Protein 2ORW (pdb70)

Sequence (344 aa):
SGKLTVITGPMYSGKTTELLSFVEIYKLGKKKVAVFKPKHSTMIVSGVEAHVIERPEEMRKYIEEDTRGVFIDEVQFFNPSLFEVVKDLLDRGIDVFCAGLDLTHKQNPFETTALLLSLADTVIKKKAVCHRCGEYNATLTLKVAGGEEEIDVGGQEKYIAVCRDCYNTLKSGKLTVITGPMYSGKTTELLSFVEIYKLGKKKVAVFKPKIDTMIVSHGVEAHVIERPEEMRKYIEEDTRGVFIDEVQFFNPSLFEVVKDLLDRGIDVFCAGLDLTHKQNPFETTALLLSLADTVIKKKAVCHRCGEYNATLTLKVAGGEEEIDVGGQEKYIAVCRDCYNTLKK

Solvent-accessible surface area: 15886 Å² total; per-residue (Å²): 59,1,87,0,15,0,0,0,1,3,32,94,7,32,26,33,72,37,0,23,55,46,0,103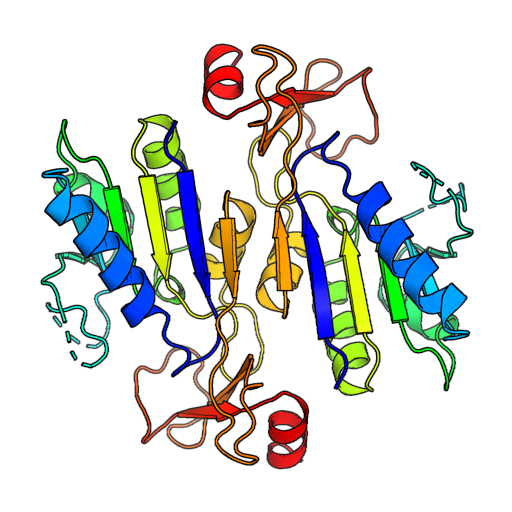,99,20,95,133,46,190,76,104,22,1,7,0,35,21,154,162,72,61,107,5,88,96,77,30,147,7,72,24,8,124,120,0,76,57,0,131,138,75,34,77,184,99,5,117,0,0,0,0,9,73,0,14,76,5,62,41,33,0,12,88,8,0,21,43,8,0,53,170,40,15,31,0,13,0,0,2,26,5,10,11,11,79,8,56,36,17,110,5,0,5,32,0,0,0,5,4,26,64,18,43,41,48,83,2,89,2,129,128,56,50,105,130,41,0,24,4,6,14,22,76,46,66,38,128,92,60,114,23,120,30,23,146,110,49,17,19,3,0,7,11,72,5,15,57,86,86,136,45,0,86,0,15,0,0,0,1,3,32,92,7,30,24,30,69,38,0,21,56,45,0,105,100,20,103,136,48,192,76,74,32,5,8,0,52,13,136,62,167,106,80,6,88,50,129,69,26,110,11,75,62,4,106,131,0,41,41,1,118,142,78,34,84,159,69,5,115,0,0,0,0,9,73,0,12,50,6,86,71,38,0,8,86,3,0,23,44,5,0,54,174,39,15,33,0,14,0,0,1,22,6,9,10,14,78,7,55,19,14,114,6,0,2,40,0,0,0,6,5,29,66,18,43,40,48,77,2,90,2,130,129,57,49,107,128,47,0,22,3,7,14,28,78,48,46,56,123,103,57,96,31,61,29,24,143,121,36,17,19,4,0,10,10,71,5,12,37,69,80,116,212

InterPro domains:
  IPR001267 Thymidine kinase [MF_00124] (2-180)
  IPR001267 Thymidine kinase [PF00265] (3-177)
  IPR001267 Thymidine kinase [PIRSF035805] (2-182)
  IPR001267 Thymidine kinase [PTHR11441] (2-180)
  IPR020633 Thymidine kinase, conserved site [PS00603] (164-177)
  IPR027417 P-loop containing nucleoside triphosphate hydrolase [G3DSA:3.40.50.300] (1-136)
  IPR027417 P-loop containing nucleoside triphosphate hydrolase [SSF52540] (3-136)

Nearest PDB structures (foldseek):
  2orw-assembly1_B-2  TM=1.006E+00  e=1.465E-37  Thermotoga maritima
  2orw-assembly1_A-2  TM=9.963E-01  e=5.562E-35  Thermotoga maritima
  2qq0-assembly1_B-2  TM=9.980E-01  e=3.863E-34  Thermotoga maritima
  2qq0-assembly1_A-2  TM=1.002E+00  e=6.370E-34  Thermotoga maritima
  4uxj-assembly2_E-3  TM=8.928E-01  e=7.245E-16  Leishmania major

Organism: Thermotoga maritima (strain ATCC 43589 / DSM 3109 / JCM 10099 / NBRC 100826 / MSB8) (NCBI:txid243274)

GO terms:
  GO:0042802 identical protein binding (F, IPI)

Secondary structure (DSSP, 8-state):
---EEEEEESTTSSHHHHHHHHHHHHHHTT-EEEEEEE----EE---EE-EEESSGGGGGGG--TTEEEEEE--GGGS-TTHHHHHHHHHHTT-EEEEEEESB-TTSPBPHHHHHHHHH-SEEEE--B--TTT--S-B-EEEE-SS-S-S----STTTEEEE-HHHHHHH-/---EEEEEESTTSSHHHHHHHHHHHHHHTT-EEEEEEES---EE----EE-EEESSGGGGGGG--TTEEEEEE--GGGS-TTHHHHHHHHHHTT-EEEEEEESB-TTS-B-HHHHHHHHH-SEEEE--B--TTT--S-B-EEEE-SS-S-SS----TTTEEEE-HHHHHHHH-

Structure (mmCIF, N/CA/C/O backbone):
data_2ORW
#
_entry.id   2ORW
#
_cell.length_a   102.550
_cell.length_b   59.630
_cell.length_c   61.440
_cell.angle_alpha   90.00
_cell.angle_beta   103.11
_cell.angle_gamma   90.00
#
_symmetry.space_group_name_H-M   'C 1 2 1'
#
loop_
_entity.id
_entity.type
_entity.pdbx_description
1 polymer 'Thymidine kinase'
2 non-polymer 'ZINC ION'
3 non-polymer 'MAGNESIUM ION'
4 non-polymer "P1-(5'-ADENOSYL)P4-(5'-(2'-DEOXY-THYMIDYL))TETRAPHOSPHATE"
5 water water
#
loop_
_atom_site.group_PDB
_atom_site.id
_atom_site.type_symbol
_atom_site.label_atom_id
_atom_site.label_alt_id
_atom_site.label_comp_id
_atom_site.label_asym_id
_atom_site.label_entity_id
_atom_site.label_seq_id
_atom_site.pdbx_PDB_ins_code
_atom_site.Cartn_x
_atom_site.Cartn_y
_atom_site.Cartn_z
_atom_site.occupancy
_atom_site.B_iso_or_equiv
_atom_site.auth_seq_id
_atom_site.auth_comp_id
_atom_site.auth_asym_id
_atom_site.auth_atom_id
_atom_site.pdbx_PDB_model_num
ATOM 1 N N . SER A 1 2 ? 49.988 6.811 9.159 1.00 21.47 2 SER A N 1
ATOM 2 C CA . SER A 1 2 ? 49.266 7.533 10.238 1.00 20.30 2 SER A CA 1
ATOM 3 C C . SER A 1 2 ? 48.279 8.482 9.591 1.00 18.95 2 SER A C 1
ATOM 4 O O . SER A 1 2 ? 48.350 8.783 8.399 1.00 19.10 2 SER A O 1
ATOM 7 N N . GLY A 1 3 ? 47.337 8.937 10.389 1.00 16.83 3 GLY A N 1
ATOM 8 C CA . GLY A 1 3 ? 46.500 10.054 9.957 1.00 16.09 3 GLY A CA 1
ATOM 9 C C . GLY A 1 3 ? 47.290 11.359 10.054 1.00 16.22 3 GLY A C 1
ATOM 10 O O . GLY A 1 3 ? 48.269 11.469 10.822 1.00 16.74 3 GLY A O 1
ATOM 11 N N . LYS A 1 4 ? 46.841 12.353 9.292 1.00 15.10 4 LYS A N 1
ATOM 12 C CA . LYS A 1 4 ? 47.407 13.700 9.319 1.00 15.00 4 LYS A CA 1
ATOM 13 C C . LYS A 1 4 ? 46.380 14.663 9.914 1.00 13.96 4 LYS A C 1
ATOM 14 O O . LYS A 1 4 ? 45.163 14.528 9.655 1.00 15.49 4 LYS A O 1
ATOM 20 N N . LEU A 1 5 ? 46.870 15.656 10.663 1.00 12.10 5 LEU A N 1
ATOM 21 C CA . LEU A 1 5 ? 46.007 16.711 11.228 1.00 11.55 5 LEU A CA 1
ATOM 22 C C . LEU A 1 5 ? 46.186 18.019 10.447 1.00 11.62 5 LEU A C 1
ATOM 23 O O . LEU A 1 5 ? 47.306 18.507 10.292 1.00 10.94 5 LEU A O 1
ATOM 28 N N . THR A 1 6 ? 45.083 18.572 9.949 1.00 10.89 6 THR A N 1
ATOM 29 C CA . THR A 1 6 ? 45.026 19.840 9.270 1.00 10.73 6 THR A CA 1
ATOM 30 C C . THR A 1 6 ? 44.199 20.771 10.129 1.00 11.71 6 THR A C 1
ATOM 31 O O . THR A 1 6 ? 43.107 20.418 10.527 1.00 12.19 6 THR A O 1
ATOM 35 N N . VAL A 1 7 ? 44.746 21.919 10.480 1.00 10.32 7 VAL A N 1
ATOM 36 C CA . VAL A 1 7 ? 44.030 22.868 11.288 1.00 10.69 7 VAL A CA 1
ATOM 37 C C . VAL A 1 7 ? 43.802 24.142 10.442 1.00 10.33 7 VAL A C 1
ATOM 38 O O . VAL A 1 7 ? 44.760 24.723 9.860 1.00 11.62 7 VAL A O 1
ATOM 42 N N . ILE A 1 8 ? 42.550 24.580 10.407 1.00 10.17 8 ILE A N 1
ATOM 43 C CA . ILE A 1 8 ? 42.096 25.709 9.619 1.00 10.88 8 ILE A CA 1
ATOM 44 C C . ILE A 1 8 ? 41.754 26.792 10.624 1.00 10.78 8 ILE A C 1
ATOM 45 O O . ILE A 1 8 ? 40.858 26.596 11.468 1.00 10.83 8 ILE A O 1
ATOM 50 N N . THR A 1 9 ? 42.440 27.932 10.555 1.00 9.85 9 THR A N 1
ATOM 51 C CA . THR A 1 9 ? 42.219 28.958 11.579 1.00 10.55 9 THR A CA 1
ATOM 52 C C . THR A 1 9 ? 42.275 30.351 10.987 1.00 13.00 9 THR A C 1
ATOM 53 O O . THR A 1 9 ? 42.702 30.528 9.867 1.00 16.33 9 THR A O 1
ATOM 57 N N . GLY A 1 10 ? 41.880 31.341 11.760 1.00 12.86 10 GLY A N 1
ATOM 58 C CA . GLY A 1 10 ? 41.780 32.697 11.265 1.00 12.04 10 GLY A CA 1
ATOM 59 C C . GLY A 1 10 ? 40.655 33.366 12.040 1.00 12.71 10 GLY A C 1
ATOM 60 O O . GLY A 1 10 ? 40.074 32.763 12.961 1.00 13.26 10 GLY A O 1
ATOM 61 N N . PRO A 1 11 ? 40.346 34.610 11.663 1.00 11.87 11 PRO A N 1
ATOM 62 C CA . PRO A 1 11 ? 39.328 35.389 12.380 1.00 12.21 11 PRO A CA 1
ATOM 63 C C . PRO A 1 11 ? 37.951 34.973 11.899 1.00 12.61 11 PRO A C 1
ATOM 64 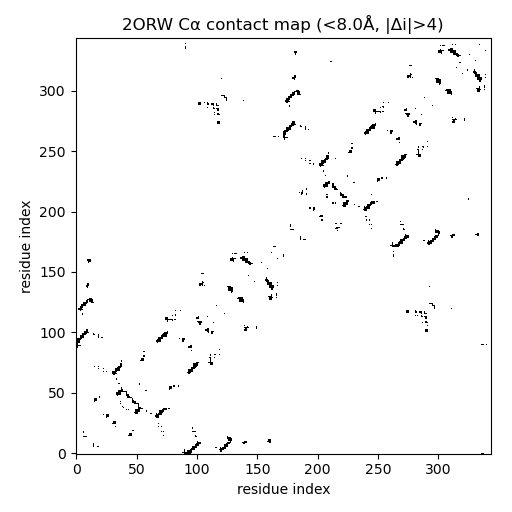O O . PRO A 1 11 ? 37.806 34.080 11.068 1.00 13.18 11 PRO A O 1
ATOM 68 N N . MET A 1 12 ? 36.914 35.657 12.383 1.00 11.12 12 MET A N 1
ATOM 69 C CA . MET A 1 12 ? 35.591 35.437 11.808 1.00 11.96 12 MET A CA 1
ATOM 70 C C . MET A 1 12 ? 35.527 35.887 10.345 1.00 10.72 12 MET A C 1
ATOM 71 O O . MET A 1 12 ? 36.357 36.674 9.882 1.00 10.81 12 MET A O 1
ATOM 76 N N . TYR A 1 13 ? 34.569 35.326 9.624 1.00 11.71 13 TYR A N 1
ATOM 77 C CA . TYR A 1 13 ? 34.292 35.696 8.215 1.00 11.63 13 TYR A CA 1
ATOM 78 C C . TYR A 1 13 ? 35.412 35.275 7.266 1.00 13.09 13 TYR A C 1
ATOM 79 O O . TYR A 1 13 ? 35.440 35.722 6.147 1.00 13.73 13 TYR A O 1
ATOM 88 N N . SER A 1 14 ? 36.308 34.396 7.707 1.00 10.22 14 SER A N 1
ATOM 89 C CA . SER A 1 14 ? 37.444 34.018 6.870 1.00 11.74 14 SER A CA 1
ATOM 90 C C . SER A 1 14 ? 37.251 32.728 6.051 1.00 11.88 14 SER A C 1
ATOM 91 O O . SER A 1 14 ? 38.181 32.330 5.365 1.00 11.72 14 SER A O 1
ATOM 94 N N . GLY A 1 15 ? 36.094 32.098 6.138 1.00 12.85 15 GLY A N 1
ATOM 95 C CA . GLY A 1 15 ? 35.819 30.868 5.364 1.00 13.49 15 GLY A CA 1
ATOM 96 C C . GLY A 1 15 ? 36.290 29.567 5.987 1.00 13.42 15 GLY A C 1
ATOM 97 O O . GLY A 1 15 ? 36.519 28.569 5.281 1.00 13.71 15 GLY A O 1
ATOM 98 N N . LYS A 1 16 ? 36.459 29.551 7.321 1.00 12.39 16 LYS A N 1
ATOM 99 C CA . LYS A 1 16 ? 36.962 28.347 7.957 1.00 11.57 16 LYS A CA 1
ATOM 100 C C . LYS A 1 16 ? 35.992 27.193 7.813 1.00 11.53 16 LYS A C 1
ATOM 101 O O . LYS A 1 16 ? 36.386 26.083 7.466 1.00 12.10 16 LYS A O 1
ATOM 107 N N . THR A 1 17 ? 34.732 27.416 8.151 1.00 11.63 17 THR A N 1
ATOM 108 C CA . THR A 1 17 ? 33.742 26.359 8.019 1.00 11.98 17 THR A CA 1
ATOM 109 C C . THR A 1 17 ? 33.578 25.940 6.558 1.00 12.39 17 THR A C 1
ATOM 110 O O . THR A 1 17 ? 33.474 24.754 6.269 1.00 12.57 17 THR A O 1
ATOM 114 N N . THR A 1 18 ? 33.556 26.920 5.657 1.00 12.46 18 THR A N 1
ATOM 115 C CA . THR A 1 18 ? 33.500 26.580 4.228 1.00 14.32 18 THR A CA 1
ATOM 116 C C . THR A 1 18 ? 34.623 25.612 3.828 1.00 13.33 18 THR A C 1
ATOM 117 O O . THR A 1 18 ? 34.381 24.627 3.170 1.00 14.29 18 THR A O 1
ATOM 121 N N . GLU A 1 19 ? 35.851 25.885 4.268 1.00 12.86 19 GLU A N 1
ATOM 122 C CA . GLU A 1 19 ? 36.973 25.010 3.903 1.00 12.82 19 GLU A CA 1
ATOM 123 C C . GLU A 1 19 ? 36.837 23.631 4.552 1.00 13.64 19 GLU A C 1
ATOM 124 O O . GLU A 1 19 ? 37.102 22.606 3.936 1.00 13.52 19 GLU A O 1
ATOM 130 N N . LEU A 1 20 ? 36.373 23.590 5.797 1.00 12.40 20 LEU A N 1
ATOM 131 C CA . LEU A 1 20 ? 36.245 22.325 6.498 1.00 12.67 20 LEU A CA 1
ATOM 132 C C . LEU A 1 20 ? 35.241 21.427 5.705 1.00 12.96 20 LEU A C 1
ATOM 133 O O . LEU A 1 20 ? 35.471 20.241 5.480 1.00 12.80 20 LEU A O 1
ATOM 138 N N . LEU A 1 21 ? 34.119 22.023 5.305 1.00 12.87 21 LEU A N 1
ATOM 139 C CA . LEU A 1 21 ? 33.077 21.314 4.518 1.00 14.68 21 LEU A CA 1
ATOM 140 C C . LEU A 1 21 ? 33.592 20.852 3.154 1.00 14.65 21 LEU A C 1
ATOM 141 O O . LEU A 1 21 ? 33.195 19.765 2.641 1.00 15.26 21 LEU A O 1
ATOM 146 N N . SER A 1 22 ? 34.486 21.648 2.562 1.00 14.64 22 SER A N 1
ATOM 147 C CA . SER A 1 22 ? 35.125 21.234 1.320 1.00 14.82 22 SER A CA 1
ATOM 148 C C . SER A 1 22 ? 35.898 19.938 1.504 1.00 14.75 22 SER A C 1
ATOM 149 O O . SER A 1 22 ? 35.866 19.065 0.638 1.00 15.60 22 SER A O 1
ATOM 152 N N . PHE A 1 23 ? 36.592 19.794 2.628 1.00 12.63 23 PHE A N 1
ATOM 153 C CA . PHE A 1 23 ? 37.314 18.567 2.896 1.00 13.18 23 PHE A CA 1
ATOM 154 C C . PHE A 1 23 ? 36.339 17.402 3.149 1.00 13.12 23 PHE A C 1
ATOM 155 O O . PHE A 1 23 ? 36.611 16.292 2.731 1.00 12.89 23 PHE A O 1
ATOM 163 N N . VAL A 1 24 ? 35.230 17.659 3.845 1.00 13.89 24 VAL A N 1
ATOM 164 C CA . VAL A 1 24 ? 34.232 16.616 4.096 1.00 1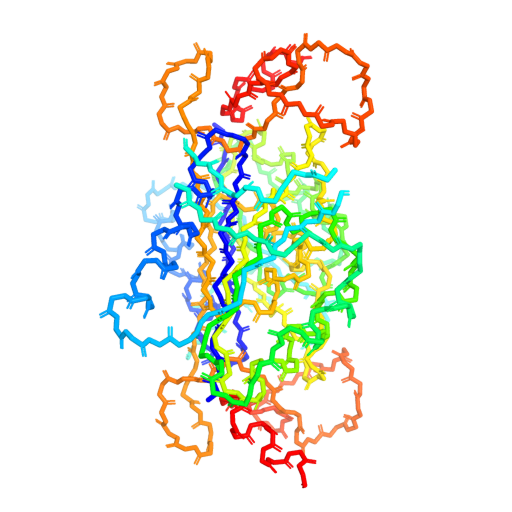2.97 24 VAL A CA 1
ATOM 165 C C . VAL A 1 24 ? 33.780 16.075 2.735 1.00 13.75 24 VAL A C 1
ATOM 166 O O . VAL A 1 24 ? 33.716 14.823 2.564 1.00 14.19 24 VAL A O 1
ATOM 170 N N . GLU A 1 25 ? 33.488 16.982 1.796 1.00 14.58 25 GLU A N 1
ATOM 171 C CA . GLU A 1 25 ? 32.985 16.581 0.473 1.00 15.38 25 GLU A CA 1
ATOM 172 C C . GLU A 1 25 ? 34.007 15.733 -0.265 1.00 15.02 25 GLU A C 1
ATOM 173 O O . GLU A 1 25 ? 33.636 14.751 -0.900 1.00 16.03 25 GLU A O 1
ATOM 179 N N . ILE A 1 26 ? 35.275 16.091 -0.173 1.00 13.51 26 ILE A N 1
ATOM 180 C CA . ILE A 1 26 ? 36.333 15.300 -0.781 1.00 14.46 26 ILE A CA 1
ATOM 181 C C . ILE A 1 26 ? 36.286 13.841 -0.299 1.00 15.20 26 ILE A C 1
ATOM 182 O O . ILE A 1 26 ? 36.358 12.898 -1.102 1.00 15.65 26 ILE A O 1
ATOM 187 N N . TYR A 1 27 ? 36.167 13.651 1.013 1.00 15.11 27 TYR A N 1
ATOM 188 C CA . TYR A 1 27 ? 36.124 12.326 1.573 1.00 16.44 27 TYR A CA 1
ATOM 189 C C . TYR A 1 27 ? 34.856 11.574 1.128 1.00 16.18 27 TYR A C 1
ATOM 190 O O . TYR A 1 27 ? 34.932 10.405 0.731 1.00 16.98 27 TYR A O 1
ATOM 199 N N . LYS A 1 28 ? 33.720 12.265 1.146 1.00 17.04 28 LYS A N 1
ATOM 200 C CA . LYS A 1 28 ? 32.463 11.608 0.752 1.00 18.13 28 LYS A CA 1
ATOM 201 C C . LYS A 1 28 ? 32.495 11.188 -0.712 1.00 18.37 28 LYS A C 1
ATOM 202 O O . LYS A 1 28 ? 32.061 10.063 -1.044 1.00 18.09 28 LYS A O 1
ATOM 208 N N . LEU A 1 29 ? 33.031 12.052 -1.576 1.00 18.03 29 LEU A N 1
ATOM 209 C CA . LEU A 1 29 ? 33.151 11.715 -2.999 1.00 18.25 29 LEU A CA 1
ATOM 210 C C . LEU A 1 29 ? 33.977 10.479 -3.220 1.00 18.54 29 LEU A C 1
ATOM 211 O O . LEU A 1 29 ? 33.730 9.714 -4.179 1.00 20.43 29 LEU A O 1
ATOM 216 N N . GLY A 1 30 ? 34.972 10.288 -2.354 1.00 18.17 30 GLY A N 1
ATOM 217 C CA . GLY A 1 30 ? 35.816 9.117 -2.365 1.00 18.20 30 GLY A CA 1
ATOM 218 C C . GLY A 1 30 ? 35.218 7.908 -1.692 1.00 19.35 30 GLY A C 1
ATOM 219 O O . GLY A 1 30 ? 35.890 6.897 -1.612 1.00 19.74 30 GLY A O 1
ATOM 220 N N . LYS A 1 31 ? 33.971 8.033 -1.238 1.00 19.83 31 LYS A N 1
ATOM 221 C CA . LYS A 1 31 ? 33.266 6.955 -0.526 1.00 21.30 31 LYS A CA 1
ATOM 222 C C . LYS A 1 31 ? 34.060 6.511 0.699 1.00 21.99 31 LYS A C 1
ATOM 223 O O . LYS A 1 31 ? 34.206 5.312 0.966 1.00 22.69 31 LYS A O 1
ATOM 229 N N . LYS A 1 32 ? 34.634 7.492 1.402 1.00 21.26 32 LYS A N 1
ATOM 230 C CA . LYS A 1 32 ? 35.392 7.271 2.643 1.00 21.91 32 LYS A CA 1
ATOM 231 C C . LYS A 1 32 ? 34.496 7.737 3.765 1.00 21.22 32 LYS A C 1
ATOM 232 O O . LYS A 1 32 ? 33.939 8.840 3.692 1.00 21.14 32 LYS A O 1
ATOM 238 N N . LYS A 1 33 ? 34.352 6.904 4.793 1.00 20.70 33 LYS A N 1
ATOM 239 C CA . LYS A 1 33 ? 33.485 7.199 5.923 1.00 20.84 33 LYS A CA 1
ATOM 240 C C . LYS A 1 33 ? 34.053 8.393 6.708 1.00 18.34 33 LYS A C 1
ATOM 241 O O . LYS A 1 33 ? 35.252 8.456 6.932 1.00 18.67 33 LYS A O 1
ATOM 247 N N . VAL A 1 34 ? 33.173 9.302 7.121 1.00 17.77 34 VAL A N 1
ATOM 248 C CA . VAL A 1 34 ? 33.562 10.458 7.898 1.00 16.82 34 VAL A CA 1
ATOM 249 C C . VAL A 1 34 ? 32.757 10.537 9.190 1.00 16.32 34 VAL A C 1
ATOM 250 O O . VAL A 1 34 ? 31.733 9.841 9.363 1.00 17.52 34 VAL A O 1
ATOM 254 N N . ALA A 1 35 ? 33.259 11.315 10.143 1.00 14.07 35 ALA A N 1
ATOM 255 C CA . ALA A 1 35 ? 32.502 11.675 11.342 1.00 13.81 35 ALA A CA 1
ATOM 256 C C . ALA A 1 35 ? 32.723 13.152 11.564 1.00 13.73 35 ALA A C 1
ATOM 257 O O . ALA A 1 35 ? 33.884 13.595 11.575 1.00 13.29 35 ALA A O 1
ATOM 259 N N . VAL A 1 36 ? 31.646 13.901 11.729 1.00 13.90 36 VAL A N 1
ATOM 260 C CA . VAL A 1 36 ? 31.645 15.361 11.746 1.00 13.75 36 VAL A CA 1
ATOM 261 C C . VAL A 1 36 ? 31.088 15.775 13.080 1.00 14.90 36 VAL A C 1
ATOM 262 O O . VAL A 1 36 ? 30.027 15.299 13.494 1.00 15.00 36 VAL A O 1
ATOM 266 N N . PHE A 1 37 ? 31.802 16.669 13.762 1.00 13.20 37 PHE A N 1
ATOM 267 C CA . PHE A 1 37 ? 31.452 17.105 15.102 1.00 13.76 37 PHE A CA 1
ATOM 268 C C . PHE A 1 37 ? 31.429 18.601 15.242 1.00 14.00 37 PHE A C 1
ATOM 269 O O . PHE A 1 37 ? 32.176 19.327 14.588 1.00 12.71 37 PHE A O 1
ATOM 277 N N . LYS A 1 38 ? 30.589 19.073 16.142 1.00 13.75 38 LYS A N 1
ATOM 278 C CA . LYS A 1 38 ? 30.569 20.472 16.546 1.00 15.49 38 LYS A CA 1
ATOM 279 C C . LYS A 1 38 ? 30.211 20.558 18.054 1.00 15.51 38 LYS A C 1
ATOM 280 O O . LYS A 1 38 ? 29.567 19.645 18.598 1.00 14.93 38 LYS A O 1
ATOM 286 N N . PRO A 1 39 ? 30.688 21.601 18.753 1.00 16.32 39 PRO A N 1
ATOM 287 C CA . PRO A 1 39 ? 30.432 21.660 20.190 1.00 17.30 39 PRO A CA 1
ATOM 288 C C . PRO A 1 39 ? 29.005 22.127 20.469 1.00 18.99 39 PRO A C 1
ATOM 289 O O . PRO A 1 39 ? 28.410 22.868 19.665 1.00 19.30 39 PRO A O 1
ATOM 293 N N . LYS A 1 40 ? 28.456 21.694 21.602 1.00 20.08 40 LYS A N 1
ATOM 294 C CA . LYS A 1 40 ? 27.099 22.101 21.956 1.00 22.72 40 LYS A CA 1
ATOM 295 C C . LYS A 1 40 ? 26.977 23.578 22.375 1.00 23.57 40 LYS A C 1
ATOM 296 O O . LYS A 1 40 ? 27.652 24.019 23.302 1.00 24.79 40 LYS A O 1
ATOM 302 N N . HIS A 1 46 ? 21.016 22.880 20.716 1.00 56.01 46 HIS A N 1
ATOM 303 C CA . HIS A 1 46 ? 21.179 21.697 19.864 1.00 55.81 46 HIS A CA 1
ATOM 304 C C . HIS A 1 46 ? 20.739 21.967 18.418 1.00 55.70 46 HIS A C 1
ATOM 305 O O . HIS A 1 46 ? 19.568 21.771 18.064 1.00 55.42 46 HIS A O 1
ATOM 312 N N . SER A 1 47 ? 21.688 22.440 17.608 1.00 55.29 47 SER A N 1
ATOM 313 C CA . SER A 1 47 ? 21.506 22.623 16.170 1.00 54.99 47 SER A CA 1
ATOM 314 C C . SER A 1 47 ? 22.541 21.752 15.483 1.00 54.47 47 SER A C 1
ATOM 315 O O . SER A 1 47 ? 23.725 22.073 15.508 1.00 54.22 47 SER A O 1
ATOM 318 N N . THR A 1 48 ? 22.093 20.647 14.888 1.00 54.04 48 THR A N 1
ATOM 319 C CA . THR A 1 48 ? 22.999 19.653 14.304 1.00 54.19 48 THR A CA 1
ATOM 320 C C . THR A 1 48 ? 23.577 20.027 12.934 1.00 54.05 48 THR A C 1
ATOM 321 O O . THR A 1 48 ? 24.375 19.287 12.361 1.00 54.19 48 THR A O 1
ATOM 325 N N . MET A 1 49 ? 23.177 21.169 12.408 1.00 53.99 49 MET A N 1
ATOM 326 C CA . MET A 1 49 ? 23.653 21.581 11.104 1.00 54.21 49 MET A CA 1
ATOM 327 C C . MET A 1 49 ? 25.013 22.253 11.161 1.00 53.51 49 MET A C 1
ATOM 328 O O . MET A 1 49 ? 25.212 23.182 11.944 1.00 53.55 49 MET A O 1
ATOM 333 N N . ILE A 1 50 ? 25.944 21.777 10.336 1.00 52.88 50 ILE A N 1
ATOM 334 C CA . ILE A 1 50 ? 27.120 22.571 9.986 1.00 51.99 50 ILE A CA 1
ATOM 335 C C . ILE A 1 50 ? 26.845 23.144 8.601 1.00 51.94 50 ILE A C 1
ATOM 336 O O . ILE A 1 50 ? 26.743 22.406 7.615 1.00 51.56 50 ILE A O 1
ATOM 341 N N . VAL A 1 51 ? 26.690 24.461 8.547 1.00 52.02 51 VAL A N 1
ATOM 342 C CA . VAL A 1 51 ? 26.318 25.145 7.314 1.00 52.22 51 VAL A CA 1
ATOM 343 C C . VAL A 1 51 ? 27.150 26.410 7.138 1.00 52.34 51 VAL A C 1
ATOM 344 O O . VAL A 1 51 ? 27.442 27.113 8.109 1.00 52.21 51 VAL A O 1
ATOM 348 N N . SER A 1 52 ? 27.544 26.681 5.899 1.00 52.69 52 SER A N 1
ATOM 349 C CA . SER A 1 52 ? 28.243 27.918 5.578 1.00 53.13 52 SER A CA 1
ATOM 350 C C . SER A 1 52 ? 27.530 28.667 4.454 1.00 53.23 52 SER A C 1
ATOM 351 O O . SER A 1 52 ? 27.612 29.894 4.358 1.00 53.29 52 SER A O 1
ATOM 354 N N . GLY A 1 57 ? 25.665 22.537 3.501 1.00 37.34 57 GLY A N 1
ATOM 355 C CA . GLY A 1 57 ? 25.731 22.006 4.868 1.00 36.69 57 GLY A CA 1
ATOM 356 C C . GLY A 1 57 ? 25.804 20.492 5.013 1.00 36.50 57 GLY A C 1
ATOM 357 O O . GLY A 1 57 ? 25.421 19.731 4.108 1.00 36.53 57 GLY A O 1
ATOM 358 N N . VAL A 1 58 ? 26.314 20.046 6.154 1.00 35.21 58 VAL A N 1
ATOM 359 C CA . VAL A 1 58 ? 26.320 18.620 6.465 1.00 34.33 58 VAL A CA 1
ATOM 360 C C . VAL A 1 58 ? 25.771 18.409 7.859 1.00 33.19 58 VAL A C 1
ATOM 361 O O . VAL A 1 58 ? 25.760 19.329 8.681 1.00 32.81 58 VAL A O 1
ATOM 365 N N . GLU A 1 59 ? 25.308 17.196 8.111 1.00 32.05 59 GLU A N 1
ATOM 366 C CA . GLU A 1 59 ? 24.882 16.789 9.436 1.00 30.95 59 GLU A CA 1
ATOM 367 C C . GLU A 1 59 ? 26.129 16.660 10.288 1.00 28.86 59 GLU A C 1
ATOM 368 O O . GLU A 1 59 ? 27.161 16.158 9.811 1.00 29.77 59 GLU A O 1
ATOM 374 N N . ALA A 1 60 ? 26.047 17.167 11.513 1.00 25.60 60 ALA A N 1
ATOM 375 C CA . ALA A 1 60 ? 27.096 16.994 12.500 1.00 22.51 60 ALA A CA 1
ATOM 376 C C . ALA A 1 60 ? 26.538 16.410 13.790 1.00 21.00 60 ALA A C 1
ATOM 377 O O . ALA A 1 60 ? 25.342 16.597 14.129 1.00 19.96 60 ALA A O 1
ATOM 379 N N . HIS A 1 61 ? 27.400 15.657 14.472 1.00 20.21 61 HIS A N 1
ATOM 380 C CA . HIS A 1 61 ? 27.173 15.258 15.852 1.00 19.93 61 HIS A CA 1
ATOM 381 C C . HIS A 1 61 ? 27.496 16.418 16.764 1.00 19.16 61 HIS A C 1
ATOM 382 O O . HIS A 1 61 ? 28.618 16.958 16.754 1.00 18.09 61 HIS A O 1
ATOM 389 N N . VAL A 1 62 ? 26.516 16.824 17.552 1.00 19.25 62 VAL A N 1
ATOM 390 C CA . VAL A 1 62 ? 26.695 17.931 18.481 1.00 19.44 62 VAL A CA 1
ATOM 391 C C . VAL A 1 62 ? 27.041 17.316 19.805 1.00 19.80 62 VAL A C 1
ATOM 392 O O . VAL A 1 62 ? 26.281 16.483 20.332 1.00 20.01 62 VAL A O 1
ATOM 396 N N . ILE A 1 63 ? 28.187 17.700 20.341 1.00 18.09 63 ILE A N 1
ATOM 397 C CA . ILE A 1 63 ? 28.715 17.029 21.538 1.00 18.35 63 ILE A CA 1
ATOM 398 C C . ILE A 1 63 ? 29.294 18.011 22.540 1.00 18.52 63 ILE A C 1
ATOM 399 O O . ILE A 1 63 ? 29.700 19.117 22.179 1.00 18.46 63 ILE A O 1
ATOM 404 N N . GLU A 1 64 ? 29.305 17.629 23.816 1.00 18.91 64 GLU A N 1
ATOM 405 C CA . GLU A 1 64 ? 29.780 18.535 24.847 1.00 19.10 64 GLU A CA 1
ATOM 406 C C . GLU A 1 64 ? 31.281 18.447 25.032 1.00 19.81 64 GLU A C 1
ATOM 407 O O . GLU A 1 64 ? 31.946 19.492 25.134 1.00 20.84 64 GLU A O 1
ATOM 413 N N . ARG A 1 65 ? 31.795 17.217 25.069 1.00 19.47 65 ARG A N 1
ATOM 414 C CA . ARG A 1 65 ? 33.196 16.923 25.396 1.00 19.91 65 ARG A CA 1
ATOM 415 C C . ARG A 1 65 ? 33.866 16.181 24.274 1.00 19.09 65 ARG A C 1
ATOM 416 O O . ARG A 1 65 ? 33.230 15.369 23.631 1.00 17.57 65 ARG A O 1
ATOM 424 N N . PRO A 1 66 ? 35.177 16.415 24.064 1.00 18.48 66 PRO A N 1
ATOM 425 C CA . PRO A 1 66 ? 35.924 15.639 23.058 1.00 19.28 66 PRO A CA 1
ATOM 426 C C . PRO A 1 66 ? 35.903 14.132 23.278 1.00 20.18 66 PRO A C 1
ATOM 427 O O . PRO A 1 66 ? 35.870 13.375 22.305 1.00 20.08 66 PRO A O 1
ATOM 431 N N . GLU A 1 67 ? 35.880 13.697 24.532 1.00 19.98 67 GLU A N 1
ATOM 432 C CA . GLU A 1 67 ? 35.765 12.279 24.901 1.00 21.61 67 GLU A CA 1
ATOM 433 C C . GLU A 1 67 ? 34.533 11.601 24.299 1.00 22.19 67 GLU A C 1
ATOM 434 O O . GLU A 1 67 ? 34.515 10.379 24.120 1.00 23.21 67 GLU A O 1
ATOM 440 N N . GLU A 1 68 ? 33.516 12.391 23.992 1.00 20.92 68 GLU A N 1
ATOM 441 C CA . GLU A 1 68 ? 32.266 11.863 23.408 1.00 21.32 68 GLU A CA 1
ATOM 442 C C . GLU A 1 68 ? 32.377 11.467 21.934 1.00 21.61 68 GLU A C 1
ATOM 443 O O . GLU A 1 68 ? 31.536 10.744 21.397 1.00 21.15 68 GLU A O 1
ATOM 449 N N . MET A 1 69 ? 33.432 11.914 21.270 1.00 20.95 69 MET A N 1
ATOM 450 C CA . MET A 1 69 ? 33.644 11.567 19.875 1.00 22.58 69 MET A CA 1
ATOM 451 C C . MET A 1 69 ? 33.823 10.055 19.650 1.00 22.94 69 MET A C 1
ATOM 452 O O . MET A 1 69 ? 33.364 9.542 18.638 1.00 22.17 69 MET A O 1
ATOM 457 N N . ARG A 1 70 ? 34.458 9.356 20.592 1.00 25.46 70 ARG A N 1
ATOM 458 C CA . ARG A 1 70 ? 34.707 7.899 20.478 1.00 28.07 70 ARG A CA 1
ATOM 459 C C . ARG A 1 70 ? 33.481 7.062 20.100 1.00 28.85 70 ARG A C 1
ATOM 460 O O . ARG A 1 70 ? 33.570 6.146 19.277 1.00 28.62 70 ARG A O 1
ATOM 468 N N . LYS A 1 71 ? 32.335 7.389 20.687 1.00 29.62 71 LYS A N 1
ATOM 469 C CA . LYS A 1 71 ? 31.096 6.661 20.420 1.00 30.98 71 LYS A CA 1
ATOM 470 C C . LYS A 1 71 ? 30.757 6.609 18.933 1.00 31.15 71 LYS A C 1
ATOM 471 O O . LYS A 1 71 ? 30.204 5.612 18.442 1.00 31.55 71 LYS A O 1
ATOM 477 N N . TYR A 1 72 ? 31.082 7.695 18.228 1.00 30.52 72 TYR A N 1
ATOM 478 C CA . TYR A 1 72 ? 30.611 7.934 16.860 1.00 30.30 72 TYR A CA 1
ATOM 479 C C . TYR A 1 72 ? 31.633 7.558 15.801 1.00 30.04 72 TYR A C 1
ATOM 480 O O . TYR A 1 72 ? 31.406 7.762 14.609 1.00 29.96 72 TYR A O 1
ATOM 489 N N . ILE A 1 73 ? 32.770 7.040 16.243 1.00 28.81 73 ILE A N 1
ATOM 490 C CA . ILE A 1 73 ? 33.855 6.734 15.343 1.00 28.82 73 ILE A CA 1
ATOM 491 C C . ILE A 1 73 ? 33.933 5.230 15.154 1.00 29.70 73 ILE A C 1
ATOM 492 O O . ILE A 1 73 ? 34.115 4.472 16.107 1.00 30.33 73 ILE A O 1
ATOM 497 N N . GLU A 1 74 ? 33.756 4.812 13.908 1.00 30.18 74 GLU A N 1
ATOM 498 C CA . GLU A 1 74 ? 33.616 3.402 13.577 1.00 31.18 74 GLU A CA 1
ATOM 499 C C . GLU A 1 74 ? 34.945 2.876 13.065 1.00 30.79 74 GLU A C 1
ATOM 500 O O . GLU A 1 74 ? 35.889 3.642 12.843 1.00 30.05 74 GLU A O 1
ATOM 506 N N . GLU A 1 75 ? 35.039 1.566 12.880 1.00 30.20 75 GLU A N 1
ATOM 507 C CA . GLU A 1 75 ? 36.325 0.963 12.544 1.00 30.55 75 GLU A CA 1
ATOM 508 C C . GLU A 1 75 ? 36.863 1.375 11.150 1.00 29.12 75 GLU A C 1
ATOM 509 O O . GLU A 1 75 ? 38.071 1.394 10.921 1.00 30.25 75 GLU A O 1
ATOM 515 N N . ASP A 1 76 ? 35.967 1.721 10.237 1.00 27.82 76 ASP A N 1
ATOM 516 C CA . ASP A 1 76 ? 36.358 2.153 8.898 1.00 26.55 76 ASP A CA 1
ATOM 517 C C . ASP A 1 76 ? 36.157 3.676 8.683 1.00 24.02 76 ASP A C 1
ATOM 518 O O . ASP A 1 76 ? 36.061 4.162 7.543 1.00 23.87 76 ASP A O 1
ATOM 523 N N . THR A 1 77 ? 36.060 4.424 9.779 1.00 21.95 77 THR A N 1
ATOM 524 C CA . THR A 1 77 ? 36.115 5.884 9.691 1.00 20.15 77 THR A CA 1
ATOM 525 C C . THR A 1 77 ? 37.497 6.351 9.165 1.00 19.57 77 THR A C 1
ATOM 526 O O . THR A 1 77 ? 38.567 5.914 9.649 1.00 19.70 77 THR A O 1
ATOM 530 N N . ARG A 1 78 ? 37.469 7.182 8.128 1.00 18.48 78 ARG A N 1
ATOM 531 C CA . ARG A 1 78 ? 38.727 7.599 7.498 1.00 17.65 78 ARG A CA 1
ATOM 532 C C . ARG A 1 78 ? 39.089 9.054 7.807 1.00 15.66 78 ARG A C 1
ATOM 533 O O . ARG A 1 78 ? 40.263 9.388 7.783 1.00 16.20 78 ARG A O 1
ATOM 541 N N . GLY A 1 79 ? 38.077 9.903 7.998 1.00 13.77 79 GLY A N 1
ATOM 542 C CA . GLY A 1 79 ? 38.298 11.308 8.343 1.00 13.75 79 GLY A CA 1
ATOM 543 C C . GLY A 1 79 ? 37.355 11.744 9.455 1.00 13.15 79 GLY A C 1
ATOM 544 O O . GLY A 1 79 ? 36.208 11.334 9.530 1.00 12.49 79 GLY A O 1
ATOM 545 N N . VAL A 1 80 ? 37.903 12.564 10.358 1.00 11.56 80 VAL A N 1
ATOM 546 C CA . VAL A 1 80 ? 37.143 13.190 11.442 1.00 13.52 80 VAL A CA 1
ATOM 547 C C . VAL A 1 80 ? 37.255 14.692 11.236 1.00 11.48 80 VAL A C 1
ATOM 548 O O . VAL A 1 80 ? 38.352 15.203 10.947 1.00 12.72 80 VAL A O 1
ATOM 552 N N . PHE A 1 81 ? 36.144 15.408 11.358 1.00 11.22 81 PHE A N 1
ATOM 553 C CA . PHE A 1 81 ? 36.040 16.841 11.005 1.00 10.90 81 PHE A CA 1
ATOM 554 C C . PHE A 1 81 ? 35.406 17.506 12.196 1.00 11.65 81 PHE A C 1
ATOM 555 O O . PHE A 1 81 ? 34.353 17.077 12.670 1.00 12.22 81 PHE A O 1
ATOM 563 N N . ILE A 1 82 ? 36.055 18.538 12.725 1.00 10.80 82 ILE A N 1
ATOM 564 C CA . ILE A 1 82 ? 35.612 19.184 13.949 1.00 11.69 82 ILE A CA 1
ATOM 565 C C . ILE A 1 82 ? 35.565 20.676 13.733 1.00 12.87 82 ILE A C 1
ATOM 566 O O . ILE A 1 82 ? 36.589 21.272 13.407 1.00 11.80 82 ILE A O 1
ATOM 571 N N . ASP A 1 83 ? 34.407 21.295 13.895 1.00 12.27 83 ASP A N 1
ATOM 572 C CA . ASP A 1 83 ? 34.290 22.747 13.797 1.00 12.32 83 ASP A CA 1
ATOM 573 C C . ASP A 1 83 ? 34.252 23.393 15.166 1.00 12.76 83 ASP A C 1
ATOM 574 O O . ASP A 1 83 ? 33.992 22.748 16.198 1.00 12.89 83 ASP A O 1
ATOM 579 N N . GLU A 1 84 ? 34.532 24.705 15.160 1.00 12.26 84 GLU A N 1
ATOM 580 C CA . GLU A 1 84 ? 34.475 25.569 16.356 1.00 11.69 84 GLU A CA 1
ATOM 581 C C . GLU A 1 84 ? 35.327 24.988 17.464 1.00 11.46 84 GLU A C 1
ATOM 582 O O . GLU A 1 84 ? 34.921 24.977 18.637 1.00 11.65 84 GLU A O 1
ATOM 588 N N . VAL A 1 85 ? 36.541 24.547 17.103 1.00 11.06 85 VAL A N 1
ATOM 589 C CA . VAL A 1 85 ? 37.384 23.860 18.098 1.00 12.16 85 VAL A CA 1
ATOM 590 C C . VAL A 1 85 ? 37.758 24.719 19.276 1.00 12.35 85 VAL A C 1
ATOM 591 O O . VAL A 1 85 ? 38.124 24.192 20.318 1.00 13.25 85 VAL A O 1
ATOM 595 N N . GLN A 1 86 ? 37.708 26.038 19.121 1.00 12.45 86 GLN A N 1
ATOM 596 C CA . GLN A 1 86 ? 38.103 26.913 20.240 1.00 13.22 86 GLN A CA 1
ATOM 597 C C . GLN A 1 86 ? 37.186 26.685 21.440 1.00 13.64 86 GLN A C 1
ATOM 598 O O . GLN A 1 86 ? 37.569 26.966 22.570 1.00 13.83 86 GLN A O 1
ATOM 604 N N . PHE A 1 87 ? 35.975 26.212 21.200 1.00 13.16 87 PHE A N 1
ATOM 605 C CA . PHE A 1 87 ? 35.039 25.976 22.303 1.00 14.63 87 PHE A CA 1
ATOM 606 C C . PHE A 1 87 ? 35.169 24.605 22.964 1.00 16.30 87 PHE A C 1
ATOM 607 O O . PHE A 1 87 ? 34.502 24.356 23.991 1.00 18.58 87 PHE A O 1
ATOM 615 N N . PHE A 1 88 ? 35.980 23.700 22.430 1.00 14.58 88 PHE A N 1
ATOM 616 C CA . PHE A 1 88 ? 36.149 22.399 23.074 1.00 14.72 88 PHE A CA 1
ATOM 617 C C . PHE A 1 88 ? 37.181 22.461 24.193 1.00 14.77 88 PHE A C 1
ATOM 618 O O . PHE A 1 88 ? 38.129 23.246 24.132 1.00 14.14 88 PHE A O 1
ATOM 626 N N . ASN A 1 89 ? 37.030 21.573 25.184 1.00 15.40 89 ASN A N 1
ATOM 627 C CA . ASN A 1 89 ? 38.077 21.372 26.205 1.00 15.50 89 ASN A CA 1
ATOM 628 C C . ASN A 1 89 ? 39.435 21.008 25.590 1.00 15.84 89 ASN A C 1
ATOM 629 O O . ASN A 1 89 ? 39.496 20.263 24.595 1.00 14.22 89 ASN A O 1
ATOM 634 N N . PRO A 1 90 ? 40.537 21.483 26.203 1.00 15.96 90 PRO A N 1
ATOM 635 C CA . PRO A 1 90 ? 41.877 21.134 25.711 1.00 16.31 90 PRO A CA 1
ATOM 636 C C . PRO A 1 90 ? 42.207 19.627 25.686 1.00 16.45 90 PRO A C 1
ATOM 637 O O . PRO A 1 90 ? 43.206 19.271 25.049 1.00 16.23 90 PRO A O 1
ATOM 641 N N . SER A 1 91 ? 41.393 18.765 26.322 1.00 16.21 91 SER A N 1
ATOM 642 C CA . SER A 1 91 ? 41.516 17.284 26.176 1.00 15.67 91 SER A CA 1
ATOM 643 C C . SER A 1 91 ? 41.410 16.882 24.703 1.00 15.30 91 SER A C 1
ATOM 644 O O . SER A 1 91 ? 41.791 15.766 24.321 1.00 15.98 91 SER A O 1
ATOM 647 N N . LEU A 1 92 ? 40.893 17.791 23.867 1.00 13.55 92 LEU A N 1
ATOM 648 C CA . LEU A 1 92 ? 40.808 17.514 22.433 1.00 12.91 92 LEU A CA 1
ATOM 649 C C . LEU A 1 92 ? 42.201 17.168 21.836 1.00 12.96 92 LEU A C 1
ATOM 650 O O . LEU A 1 92 ? 42.289 16.390 20.889 1.00 13.65 92 LEU A O 1
ATOM 655 N N . PHE A 1 93 ? 43.264 17.775 22.379 1.00 12.58 93 PHE A N 1
ATOM 656 C CA . PHE A 1 93 ? 44.617 17.491 21.898 1.00 12.64 93 PHE A CA 1
ATOM 657 C C . PHE A 1 93 ? 44.952 15.998 21.976 1.00 12.09 93 PHE A C 1
ATOM 658 O O . PHE A 1 93 ? 45.397 15.434 20.972 1.00 12.80 93 PHE A O 1
ATOM 666 N N . GLU A 1 94 ? 44.702 15.349 23.112 1.00 13.41 94 GLU A N 1
ATOM 667 C CA . GLU A 1 94 ? 45.030 13.914 23.214 1.00 14.86 94 GLU A CA 1
ATOM 668 C C . GLU A 1 94 ? 44.067 13.047 22.434 1.00 15.19 94 GLU A C 1
ATOM 669 O O . GLU A 1 94 ? 44.458 12.013 21.885 1.00 14.18 94 GLU A O 1
ATOM 675 N N . VAL A 1 95 ? 42.813 13.458 22.354 1.00 13.77 95 VAL A N 1
ATOM 676 C CA . VAL A 1 95 ? 41.826 12.673 21.577 1.00 14.83 95 VAL A CA 1
ATOM 677 C C . VAL A 1 95 ? 42.271 12.712 20.104 1.00 14.03 95 VAL A C 1
ATOM 678 O O . VAL A 1 95 ? 42.277 11.690 19.425 1.00 14.42 95 VAL A O 1
ATOM 682 N N . VAL A 1 96 ? 42.666 13.895 19.619 1.00 13.09 96 VAL A N 1
ATOM 683 C CA . VAL A 1 96 ? 43.102 13.985 18.233 1.00 12.97 96 VAL A CA 1
ATOM 684 C C . VAL A 1 96 ? 44.393 13.197 17.984 1.00 12.37 96 VAL A C 1
ATOM 685 O O . VAL A 1 96 ? 44.488 12.471 16.979 1.00 12.87 96 VAL A O 1
ATOM 689 N N . LYS A 1 97 ? 45.357 13.274 18.903 1.00 11.98 97 LYS A N 1
ATOM 690 C CA . LYS A 1 97 ? 46.604 12.518 18.758 1.00 13.73 97 LYS A CA 1
ATOM 691 C C . LYS A 1 97 ? 46.277 11.012 18.620 1.00 14.35 97 LYS A C 1
ATOM 692 O O . LYS A 1 97 ? 46.886 10.289 17.794 1.00 14.43 97 LYS A O 1
ATOM 698 N N . ASP A 1 98 ? 45.359 10.527 19.453 1.00 15.47 98 ASP A N 1
ATOM 699 C CA . ASP A 1 98 ? 44.974 9.120 19.379 1.00 16.53 98 ASP A CA 1
ATOM 700 C C . ASP A 1 98 ? 44.364 8.713 18.022 1.00 15.45 98 ASP A C 1
ATOM 701 O O . ASP A 1 98 ? 44.684 7.629 17.475 1.00 16.70 98 ASP A O 1
ATOM 706 N N . LEU A 1 99 ? 43.511 9.578 17.467 1.00 13.57 99 LEU A N 1
ATOM 707 C CA . LEU A 1 99 ? 42.937 9.320 16.149 1.00 13.99 99 LEU A CA 1
ATOM 708 C C . LEU A 1 99 ? 44.048 9.241 15.081 1.00 14.53 99 LEU A C 1
ATOM 709 O O . LEU A 1 99 ? 44.045 8.338 14.249 1.00 15.11 99 LEU A O 1
ATOM 714 N N . LEU A 1 100 ? 44.993 10.178 15.097 1.00 14.66 100 LEU A N 1
ATOM 715 C CA . LEU A 1 100 ? 46.100 10.171 14.116 1.00 14.26 100 LEU A CA 1
ATOM 716 C C . LEU A 1 100 ? 46.908 8.887 14.235 1.00 15.19 100 LEU A C 1
ATOM 717 O O . LEU A 1 100 ? 47.309 8.255 13.235 1.00 15.82 100 LEU A O 1
ATOM 722 N N . ASP A 1 101 ? 47.156 8.504 15.474 1.00 16.56 101 ASP A N 1
ATOM 723 C CA . ASP A 1 101 ? 47.873 7.263 15.742 1.00 17.78 101 ASP A CA 1
ATOM 724 C C . ASP A 1 101 ? 47.175 6.029 15.167 1.00 19.17 101 ASP A C 1
ATOM 725 O O . ASP A 1 101 ? 47.855 5.084 14.738 1.00 20.73 101 ASP A O 1
ATOM 730 N N . ARG A 1 102 ? 45.844 6.081 15.104 1.00 18.05 102 ARG A N 1
ATOM 731 C CA . ARG A 1 102 ? 45.024 5.011 14.531 1.00 18.82 102 ARG A CA 1
ATOM 732 C C . ARG A 1 102 ? 44.863 5.065 13.007 1.00 18.75 102 ARG A C 1
ATOM 733 O O . ARG A 1 102 ? 44.186 4.199 12.432 1.00 19.70 102 ARG A O 1
ATOM 741 N N . GLY A 1 103 ? 45.481 6.040 12.347 1.00 17.44 103 GLY A N 1
ATOM 742 C CA . GLY A 1 103 ? 45.403 6.129 10.890 1.00 17.18 103 GLY A CA 1
ATOM 743 C C . GLY A 1 103 ? 44.311 7.024 10.349 1.00 16.59 103 GLY A C 1
ATOM 744 O O . GLY A 1 103 ? 44.114 7.120 9.128 1.00 18.42 103 GLY A O 1
ATOM 745 N N . ILE A 1 104 ? 43.595 7.682 11.247 1.00 16.69 104 ILE A N 1
ATOM 746 C CA . ILE A 1 104 ? 42.471 8.536 10.879 1.00 15.63 104 ILE A CA 1
ATOM 747 C C . ILE A 1 104 ? 42.935 9.994 10.679 1.00 14.73 104 ILE A C 1
ATOM 748 O O . ILE A 1 104 ? 43.578 10.567 11.564 1.00 14.96 104 ILE A O 1
ATOM 753 N N . ASP A 1 105 ? 42.612 10.594 9.525 1.00 13.98 105 ASP A N 1
ATOM 754 C CA . ASP A 1 105 ? 42.895 12.019 9.251 1.00 14.02 105 ASP A CA 1
ATOM 755 C C . ASP A 1 105 ? 41.934 12.870 10.044 1.00 12.91 105 ASP A C 1
ATOM 756 O O . ASP A 1 105 ? 40.725 12.537 10.176 1.00 12.20 105 ASP A O 1
ATOM 761 N N . VAL A 1 106 ? 42.444 13.970 10.567 1.00 11.95 106 VAL A N 1
ATOM 762 C CA . VAL A 1 106 ? 41.631 14.894 11.299 1.00 11.77 106 VAL A CA 1
ATOM 763 C C . VAL A 1 106 ? 41.751 16.279 10.724 1.00 11.67 106 VAL A C 1
ATOM 764 O O . VAL A 1 106 ? 42.849 16.738 10.418 1.00 12.02 106 VAL A O 1
ATOM 768 N N . PHE A 1 107 ? 40.613 16.959 10.594 1.00 11.16 107 PHE A N 1
ATOM 769 C CA . PHE A 1 107 ? 40.535 18.339 10.133 1.00 10.50 107 PHE A CA 1
ATOM 770 C C . PHE A 1 107 ? 39.809 19.142 11.191 1.00 10.77 107 PHE A C 1
ATOM 771 O O . PHE A 1 107 ? 38.679 18.815 11.556 1.00 10.85 107 PHE A O 1
ATOM 779 N N . CYS A 1 108 ? 40.436 20.196 11.693 1.00 11.05 108 CYS A N 1
ATOM 780 C CA . CYS A 1 108 ? 39.852 21.064 12.725 1.00 12.29 108 CYS A CA 1
ATOM 781 C C . CYS A 1 108 ? 39.760 22.453 12.202 1.00 13.24 108 CYS A C 1
ATOM 782 O O . CYS A 1 108 ? 40.717 22.964 11.632 1.00 14.69 108 CYS A O 1
ATOM 785 N N . ALA A 1 109 ? 38.635 23.101 12.429 1.00 11.14 109 ALA A N 1
ATOM 786 C CA . ALA A 1 109 ? 38.500 24.538 12.127 1.00 12.09 109 ALA A CA 1
ATOM 787 C C . ALA A 1 109 ? 38.169 25.241 13.405 1.00 12.09 109 ALA A C 1
ATOM 788 O O . ALA A 1 109 ? 37.353 24.750 14.195 1.00 12.16 109 ALA A O 1
ATOM 790 N N . GLY A 1 110 ? 38.764 26.407 13.621 1.00 10.78 110 GLY A N 1
ATOM 791 C CA . GLY A 1 110 ? 38.391 27.225 14.803 1.00 10.92 110 GLY A CA 1
ATOM 792 C C . GLY A 1 110 ? 39.133 28.521 14.842 1.00 10.50 110 GLY A C 1
ATOM 793 O O . GLY A 1 110 ? 40.118 28.703 14.093 1.00 10.95 110 GLY A O 1
ATOM 794 N N . LEU A 1 111 ? 38.671 29.419 15.713 1.00 11.08 111 LEU A N 1
ATOM 795 C CA . LEU A 1 111 ? 39.333 30.721 15.863 1.00 10.56 111 LEU A CA 1
ATOM 796 C C . LEU A 1 111 ? 40.680 30.594 16.564 1.00 12.06 111 LEU A C 1
ATOM 797 O O . LEU A 1 111 ? 40.793 29.793 17.491 1.00 12.58 111 LEU A O 1
ATOM 802 N N . ASP A 1 112 ? 41.675 31.354 16.070 1.00 11.65 112 ASP A N 1
ATOM 803 C CA . ASP A 1 112 ? 42.982 31.453 16.737 1.00 12.98 112 ASP A CA 1
ATOM 804 C C . ASP A 1 112 ? 43.029 32.442 17.916 1.00 12.24 112 ASP A C 1
ATOM 805 O O . ASP A 1 112 ? 43.658 32.161 18.947 1.00 12.49 112 ASP A O 1
ATOM 810 N N . LEU A 1 113 ? 42.354 33.576 17.768 1.00 12.87 113 LEU A N 1
ATOM 811 C CA . LEU A 1 113 ? 42.391 34.625 18.759 1.00 12.61 113 LEU A CA 1
ATOM 812 C C . LEU A 1 113 ? 40.985 35.091 19.096 1.00 11.91 113 LEU A C 1
ATOM 813 O O . LEU A 1 113 ? 40.090 35.159 18.231 1.00 12.03 113 LEU A O 1
ATOM 818 N N . THR A 1 114 ? 40.829 35.513 20.339 1.00 11.81 114 THR A N 1
ATOM 819 C CA . THR A 1 114 ? 39.601 36.208 20.739 1.00 11.83 114 THR A CA 1
ATOM 820 C C . THR A 1 114 ? 39.589 37.613 20.144 1.00 11.44 114 THR A C 1
ATOM 821 O O . THR A 1 114 ? 40.604 38.135 19.630 1.00 12.16 114 THR A O 1
ATOM 825 N N . HIS A 1 115 ? 38.453 38.282 20.331 1.00 11.37 115 HIS A N 1
ATOM 826 C CA . HIS A 1 115 ? 38.333 39.673 19.892 1.00 11.41 115 HIS A CA 1
ATOM 827 C C . HIS A 1 115 ? 39.264 40.588 20.663 1.00 12.79 115 HIS A C 1
ATOM 828 O O . HIS A 1 115 ? 39.465 41.705 20.264 1.00 14.23 115 HIS A O 1
ATOM 835 N N . LYS A 1 116 ? 39.818 40.107 21.776 1.00 13.76 116 LYS A N 1
ATOM 836 C CA . LYS A 1 116 ? 40.810 40.893 22.538 1.00 15.14 116 LYS A CA 1
ATOM 837 C C . LYS A 1 116 ? 42.261 40.455 22.234 1.00 14.14 116 LYS A C 1
ATOM 838 O O . LYS A 1 116 ? 43.227 40.879 22.921 1.00 15.29 116 LYS A O 1
ATOM 844 N N . GLN A 1 117 ? 42.396 39.617 21.205 1.00 13.02 117 GLN A N 1
ATOM 845 C CA . GLN A 1 117 ? 43.708 39.103 20.768 1.00 13.00 117 GLN A CA 1
ATOM 846 C C . GLN A 1 117 ? 44.394 38.258 21.821 1.00 13.67 117 GLN A C 1
ATOM 847 O O . GLN A 1 117 ? 45.628 38.278 21.944 1.00 14.06 117 GLN A O 1
ATOM 853 N N . ASN A 1 118 ? 43.595 37.541 22.598 1.00 12.89 118 ASN A N 1
ATOM 854 C CA . ASN A 1 118 ? 44.111 36.494 23.473 1.00 14.53 118 ASN A CA 1
ATOM 855 C C . ASN A 1 118 ? 43.980 35.157 22.761 1.00 14.31 118 ASN A C 1
ATOM 856 O O . ASN A 1 118 ? 43.041 34.938 22.002 1.00 14.31 118 ASN A O 1
ATOM 861 N N . PRO A 1 119 ? 44.915 34.235 23.006 1.00 14.28 119 PRO A N 1
ATOM 862 C CA . PRO A 1 119 ? 44.861 32.974 22.293 1.00 14.88 119 PRO A CA 1
ATOM 863 C C . PRO A 1 119 ? 43.718 32.116 22.803 1.00 15.02 119 PRO A C 1
ATOM 864 O O . PRO A 1 119 ? 43.449 32.118 24.024 1.00 16.07 119 PRO A O 1
ATOM 868 N N . PHE A 1 120 ? 43.022 31.440 21.893 1.00 14.51 120 PHE A N 1
ATOM 869 C CA . PHE A 1 120 ? 42.174 30.313 22.289 1.00 14.70 120 PHE A CA 1
ATOM 870 C C . PHE A 1 120 ? 43.059 29.106 22.569 1.00 15.70 120 PHE A C 1
ATOM 871 O O . PHE A 1 120 ? 43.736 28.622 21.649 1.00 15.49 120 PHE A O 1
ATOM 879 N N . GLU A 1 121 ? 43.049 28.634 23.810 1.00 14.94 121 GLU A N 1
ATOM 880 C CA . GLU A 1 121 ? 43.956 27.555 24.255 1.00 16.58 121 GLU A CA 1
ATOM 881 C C . GLU A 1 121 ? 43.843 26.290 23.400 1.00 14.93 121 GLU A C 1
ATOM 882 O O . GLU A 1 121 ? 44.858 25.706 22.978 1.00 14.00 121 GLU A O 1
ATOM 888 N N . THR A 1 122 ? 42.621 25.841 23.155 1.00 14.16 122 THR A N 1
ATOM 889 C CA . THR A 1 122 ? 42.464 24.590 22.431 1.00 13.02 122 THR A CA 1
ATOM 890 C C . THR A 1 122 ? 42.969 24.682 20.988 1.00 12.63 122 THR A C 1
ATOM 891 O O . THR A 1 122 ? 43.645 23.743 20.509 1.00 12.51 122 THR A O 1
ATOM 895 N N . THR A 1 123 ? 42.688 25.797 20.316 1.00 11.74 123 THR A N 1
ATOM 896 C CA . THR A 1 123 ? 43.206 25.947 18.995 1.00 1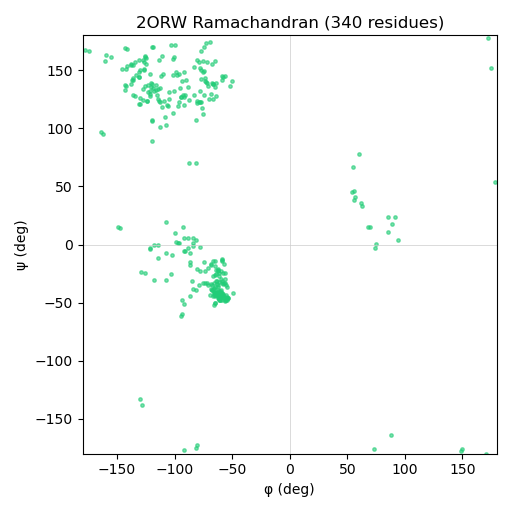1.80 123 THR A CA 1
ATOM 897 C C . THR A 1 123 ? 44.716 25.993 19.022 1.00 11.30 123 THR A C 1
ATOM 898 O O . THR A 1 123 ? 45.341 25.477 18.122 1.00 11.94 123 THR A O 1
ATOM 902 N N . ALA A 1 124 ? 45.284 26.689 20.013 1.00 11.58 124 ALA A N 1
ATOM 903 C CA . ALA A 1 124 ? 46.756 26.766 20.105 1.00 12.31 124 ALA A CA 1
ATOM 904 C C . ALA A 1 124 ? 47.394 25.380 20.219 1.00 11.21 124 ALA A C 1
ATOM 905 O O . ALA A 1 124 ? 48.404 25.075 19.544 1.00 11.37 124 ALA A O 1
ATOM 907 N N . LEU A 1 125 ? 46.823 24.552 21.068 1.00 11.92 125 LEU A N 1
ATOM 908 C CA . LEU A 1 125 ? 47.356 23.200 21.269 1.00 12.21 125 LEU A CA 1
ATOM 909 C C . LEU A 1 125 ? 47.281 22.403 19.963 1.00 11.78 125 LEU A C 1
ATOM 910 O O . LEU A 1 125 ? 48.225 21.692 19.623 1.00 11.05 125 LEU A O 1
ATOM 915 N N . LEU A 1 126 ? 46.170 22.544 19.223 1.00 10.40 126 LEU A N 1
ATOM 916 C CA . LEU A 1 126 ? 45.999 21.778 17.990 1.00 10.73 126 LEU A CA 1
ATOM 917 C C . LEU A 1 126 ? 46.955 22.300 16.905 1.00 10.23 126 LEU A C 1
ATOM 918 O O . LEU A 1 126 ? 47.458 21.549 16.102 1.00 11.16 126 LEU A O 1
ATOM 923 N N . LEU A 1 127 ? 47.200 23.613 16.890 1.00 10.50 127 LEU A N 1
ATOM 924 C CA . LEU A 1 127 ? 48.191 24.164 15.963 1.00 10.89 127 LEU A CA 1
ATOM 925 C C . LEU A 1 127 ? 49.563 23.527 16.235 1.00 10.25 127 LEU A C 1
ATOM 926 O O . LEU A 1 127 ? 50.309 23.263 15.297 1.00 10.69 127 LEU A O 1
ATOM 931 N N . SER A 1 128 ? 49.905 23.304 17.509 1.00 10.66 128 SER A N 1
ATOM 932 C CA . SER A 1 128 ? 51.192 22.658 17.779 1.00 11.13 128 SER A CA 1
ATOM 933 C C . SER A 1 128 ? 51.244 21.195 17.273 1.00 9.89 128 SER A C 1
ATOM 934 O O . SER A 1 128 ? 52.303 20.741 16.827 1.00 10.23 128 SER A O 1
ATOM 937 N N . LEU A 1 129 ? 50.119 20.481 17.298 1.00 10.62 129 LEU A N 1
ATOM 938 C CA . LEU A 1 129 ? 50.076 19.109 16.840 1.00 11.57 129 LEU A CA 1
ATOM 939 C C . LEU A 1 129 ? 49.970 18.969 15.321 1.00 10.88 129 LEU A C 1
ATOM 940 O O . LEU A 1 129 ? 50.288 17.875 14.772 1.00 12.68 129 LEU A O 1
ATOM 945 N N . ALA A 1 130 ? 49.494 20.040 14.657 1.00 9.97 130 ALA A N 1
ATOM 946 C CA . ALA A 1 130 ? 49.140 19.970 13.240 1.00 11.03 130 ALA A CA 1
ATOM 947 C C . ALA A 1 130 ? 50.275 19.558 12.340 1.00 10.65 130 ALA A C 1
ATOM 948 O O . ALA A 1 130 ? 51.386 19.964 12.534 1.00 11.73 130 ALA A O 1
ATOM 950 N N . ASP A 1 131 ? 49.948 18.754 11.338 1.00 11.16 131 ASP A N 1
ATOM 951 C CA . ASP A 1 131 ? 50.824 18.525 10.183 1.00 12.50 131 ASP A CA 1
ATOM 952 C C . ASP A 1 131 ? 50.742 19.694 9.183 1.00 12.08 131 ASP A C 1
ATOM 953 O O . ASP A 1 131 ? 51.744 20.023 8.556 1.00 12.03 131 ASP A O 1
ATOM 958 N N . THR A 1 132 ? 49.564 20.305 9.021 1.00 11.09 132 THR A N 1
ATOM 959 C CA . THR A 1 132 ? 49.381 21.403 8.089 1.00 11.26 132 THR A CA 1
ATOM 960 C C . THR A 1 132 ? 48.523 22.449 8.788 1.00 10.79 132 THR A C 1
ATOM 961 O O . THR A 1 132 ? 47.557 22.092 9.452 1.00 10.64 132 THR A O 1
ATOM 965 N N . VAL A 1 133 ? 48.868 23.712 8.637 1.00 11.82 133 VAL A N 1
ATOM 966 C CA . VAL A 1 133 ? 48.086 24.813 9.188 1.00 11.68 133 VAL A CA 1
ATOM 967 C C . VAL A 1 133 ? 47.658 25.728 8.029 1.00 11.40 133 VAL A C 1
ATOM 968 O O . VAL A 1 133 ? 48.471 26.105 7.180 1.00 12.54 133 VAL A O 1
ATOM 972 N N . ILE A 1 134 ? 46.371 26.004 7.952 1.00 10.92 134 ILE A N 1
ATOM 973 C CA . ILE A 1 134 ? 45.854 26.905 6.932 1.00 12.18 134 ILE A CA 1
ATOM 974 C C . ILE A 1 134 ? 45.345 28.167 7.656 1.00 10.82 134 ILE A C 1
ATOM 975 O O . ILE A 1 134 ? 44.308 28.141 8.304 1.00 11.03 134 ILE A O 1
ATOM 980 N N . LYS A 1 135 ? 46.101 29.257 7.658 1.00 12.24 135 LYS A N 1
ATOM 981 C CA . LYS A 1 135 ? 45.569 30.533 8.146 1.00 11.37 135 LYS A CA 1
ATOM 982 C C . LYS A 1 135 ? 44.685 31.174 7.068 1.00 11.95 135 LYS A C 1
ATOM 983 O O . LYS A 1 135 ? 45.121 31.425 5.930 1.00 12.80 135 LYS A O 1
ATOM 989 N N . LYS A 1 136 ? 43.447 31.419 7.456 1.00 10.79 136 LYS A N 1
ATOM 990 C CA . LYS A 1 136 ? 42.483 32.071 6.563 1.00 12.07 136 LYS A CA 1
ATOM 991 C C . LYS A 1 136 ? 42.395 33.574 6.859 1.00 12.00 136 LYS A C 1
ATOM 992 O O . LYS A 1 136 ? 42.538 34.036 8.001 1.00 12.54 136 LYS A O 1
ATOM 998 N N . LYS A 1 137 ? 42.175 34.353 5.810 1.00 12.38 137 LYS A N 1
ATOM 999 C CA . LYS A 1 137 ? 41.961 35.798 5.953 1.00 13.37 137 LYS A CA 1
ATOM 1000 C C . LYS A 1 137 ? 40.521 36.126 5.617 1.00 12.81 137 LYS A C 1
ATOM 1001 O O . LYS A 1 137 ? 39.855 35.378 4.884 1.00 13.28 137 LYS A O 1
ATOM 1007 N N . ALA A 1 138 ? 40.109 37.310 6.063 1.00 14.53 138 ALA A N 1
ATOM 1008 C CA . ALA A 1 138 ? 38.834 37.884 5.687 1.00 14.19 138 ALA A CA 1
ATOM 1009 C C . ALA A 1 138 ? 39.068 39.237 4.975 1.00 13.91 138 ALA A C 1
ATOM 1010 O O . ALA A 1 138 ? 40.188 39.774 4.959 1.00 12.94 138 ALA A O 1
ATOM 1012 N N . VAL A 1 139 ? 38.002 39.790 4.381 1.00 13.53 139 VAL A N 1
ATOM 1013 C CA . VAL A 1 139 ? 38.019 41.130 3.883 1.00 14.30 139 VAL A CA 1
ATOM 1014 C C . VAL A 1 139 ? 37.843 42.058 5.093 1.00 13.21 139 VAL A C 1
ATOM 1015 O O . VAL A 1 139 ? 36.948 41.844 5.931 1.00 13.17 139 VAL A O 1
ATOM 1019 N N . CYS A 1 140 ? 38.683 43.089 5.190 1.00 14.37 140 CYS A N 1
ATOM 1020 C CA . CYS A 1 140 ? 38.602 44.029 6.288 1.00 14.39 140 CYS A CA 1
ATOM 1021 C C . CYS A 1 140 ? 37.351 44.878 6.139 1.00 13.84 140 CYS A C 1
ATOM 1022 O O . CYS A 1 140 ? 37.096 45.447 5.085 1.00 14.74 140 CYS A O 1
ATOM 1025 N N . HIS A 1 141 ? 36.545 44.882 7.194 1.00 15.65 141 HIS A N 1
ATOM 1026 C CA . HIS A 1 141 ? 35.287 45.599 7.228 1.00 17.23 141 HIS A CA 1
ATOM 1027 C C . HIS A 1 141 ? 35.548 47.093 7.048 1.00 17.58 141 HIS A C 1
ATOM 1028 O O . HIS A 1 141 ? 34.656 47.831 6.550 1.00 19.95 141 HIS A O 1
ATOM 1035 N N . ARG A 1 142 ? 36.735 47.549 7.444 1.00 18.78 142 ARG A N 1
ATOM 1036 C CA . ARG A 1 142 ? 36.992 48.973 7.422 1.00 20.48 142 ARG A CA 1
ATOM 1037 C C . ARG A 1 142 ? 37.621 49.433 6.102 1.00 21.68 142 ARG A C 1
ATOM 1038 O O . ARG A 1 142 ? 37.102 50.371 5.482 1.00 22.52 142 ARG A O 1
ATOM 1046 N N . CYS A 1 143 ? 38.700 48.771 5.660 1.00 21.20 143 CYS A N 1
ATOM 1047 C CA . CYS A 1 143 ? 39.454 49.233 4.470 1.00 21.18 143 CYS A CA 1
ATOM 1048 C C . CYS A 1 143 ? 39.158 48.425 3.205 1.00 20.59 143 CYS A C 1
ATOM 1049 O O . CYS A 1 143 ? 39.566 48.794 2.110 1.00 21.04 143 CYS A O 1
ATOM 1052 N N . GLY A 1 144 ? 38.437 47.315 3.348 1.00 19.40 144 GLY A N 1
ATOM 1053 C CA . GLY A 1 144 ? 38.057 46.516 2.199 1.00 18.98 144 GLY A CA 1
ATOM 1054 C C . GLY A 1 144 ? 39.155 45.659 1.573 1.00 18.48 144 GLY A C 1
ATOM 1055 O O . GLY A 1 144 ? 38.880 44.983 0.606 1.00 18.58 144 GLY A O 1
ATOM 1056 N N . GLU A 1 145 ? 40.377 45.674 2.112 1.00 17.62 145 GLU A N 1
ATOM 1057 C CA . GLU A 1 145 ? 41.437 44.838 1.563 1.00 18.15 145 GLU A CA 1
ATOM 1058 C C . GLU A 1 145 ? 41.285 43.406 2.077 1.00 16.96 145 GLU A C 1
ATOM 1059 O O . GLU A 1 145 ? 40.679 43.187 3.134 1.00 16.32 145 GLU A O 1
ATOM 1065 N N . TYR A 1 146 ? 41.871 42.453 1.356 1.00 16.22 146 TYR A N 1
ATOM 1066 C CA . TYR A 1 146 ? 41.862 41.055 1.772 1.00 14.80 146 TYR A CA 1
ATOM 1067 C C . TYR A 1 146 ? 43.042 40.779 2.696 1.00 15.40 146 TYR A C 1
ATOM 1068 O O . TYR A 1 146 ? 44.016 40.071 2.354 1.00 16.42 146 TYR A O 1
ATOM 1077 N N . ASN A 1 147 ? 42.949 41.344 3.886 1.00 14.20 147 ASN A N 1
ATOM 1078 C CA . ASN A 1 147 ? 44.065 41.368 4.818 1.00 14.26 147 ASN A CA 1
ATOM 1079 C C . ASN A 1 147 ? 43.633 41.300 6.293 1.00 13.32 147 ASN A C 1
ATOM 1080 O O . ASN A 1 147 ? 44.416 41.573 7.200 1.00 14.90 147 ASN A O 1
ATOM 1085 N N . ALA A 1 148 ? 42.378 40.933 6.535 1.00 11.89 148 ALA A N 1
ATOM 1086 C CA . ALA A 1 148 ? 41.865 40.837 7.893 1.00 10.85 148 ALA A CA 1
ATOM 1087 C C . ALA A 1 148 ? 42.270 39.542 8.536 1.00 11.18 148 ALA A C 1
ATOM 1088 O O . ALA A 1 148 ? 41.906 38.474 8.071 1.00 13.02 148 ALA A O 1
ATOM 1090 N N . THR A 1 149 ? 42.943 39.682 9.679 1.00 9.99 149 THR A N 1
ATOM 1091 C CA . THR A 1 149 ? 43.453 38.549 10.440 1.00 11.29 149 THR A CA 1
ATOM 1092 C C . THR A 1 149 ? 42.898 38.532 11.845 1.00 11.52 149 THR A C 1
ATOM 1093 O O . THR A 1 149 ? 43.171 37.612 12.604 1.00 12.95 149 THR A O 1
ATOM 1097 N N . LEU A 1 150 ? 42.122 39.561 12.200 1.00 11.28 150 LEU A N 1
ATOM 1098 C CA . LEU A 1 150 ? 41.614 39.758 13.576 1.00 10.94 150 LEU A CA 1
ATOM 1099 C C . LEU A 1 150 ? 40.114 39.943 13.570 1.00 11.45 150 LEU A C 1
ATOM 1100 O O . LEU A 1 150 ? 39.550 40.274 12.537 1.00 10.57 150 LEU A O 1
ATOM 1105 N N . THR A 1 151 ? 39.486 39.686 14.717 1.00 11.86 151 THR A N 1
ATOM 1106 C CA . THR A 1 151 ? 38.067 39.964 14.917 1.00 12.59 151 THR A CA 1
ATOM 1107 C C . THR A 1 151 ? 37.933 41.086 15.933 1.00 13.37 151 THR A C 1
ATOM 1108 O O . THR A 1 151 ? 38.635 41.097 16.954 1.00 13.33 151 THR A O 1
ATOM 1112 N N . LEU A 1 152 ? 37.072 42.056 15.623 1.00 14.46 152 LEU A N 1
ATOM 1113 C CA . LEU A 1 152 ? 36.797 43.134 16.565 1.00 15.41 152 LEU A CA 1
ATOM 1114 C C . LEU A 1 152 ? 35.323 43.069 16.987 1.00 15.02 152 LEU A C 1
ATOM 1115 O O . LEU A 1 152 ? 34.460 42.852 16.150 1.00 14.29 152 LEU A O 1
ATOM 1120 N N . LYS A 1 153 ? 35.063 43.248 18.285 1.00 15.21 153 LYS A N 1
ATOM 1121 C CA . LYS A 1 153 ? 33.694 43.180 18.789 1.00 16.93 153 LYS A CA 1
ATOM 1122 C C . LYS A 1 153 ? 33.092 44.594 18.791 1.00 18.46 153 LYS A C 1
ATOM 1123 O O . LYS A 1 153 ? 33.731 45.550 19.277 1.00 18.39 153 LYS A O 1
ATOM 1129 N N . VAL A 1 154 ? 31.906 44.720 18.191 1.00 18.31 154 VAL A N 1
ATOM 1130 C CA . VAL A 1 154 ? 31.278 46.023 17.916 1.00 19.62 154 VAL A CA 1
ATOM 1131 C C . VAL A 1 154 ? 29.991 46.237 18.703 1.00 20.56 154 VAL A C 1
ATOM 1132 O O . VAL A 1 154 ? 29.444 47.355 18.710 1.00 21.81 154 VAL A O 1
ATOM 1136 N N . ALA A 1 155 ? 29.481 45.184 19.323 1.00 20.56 155 ALA A N 1
ATOM 1137 C CA . ALA A 1 155 ? 28.269 45.313 20.141 1.00 21.79 155 ALA A CA 1
ATOM 1138 C C . ALA A 1 155 ? 28.246 44.224 21.179 1.00 22.55 155 ALA A C 1
ATOM 1139 O O . ALA A 1 155 ? 28.962 43.217 21.051 1.00 23.02 155 ALA A O 1
ATOM 1141 N N . GLY A 1 156 ? 27.431 44.432 22.208 1.00 22.87 156 GLY A N 1
ATOM 1142 C CA . GLY A 1 156 ? 27.377 43.532 23.333 1.00 22.52 156 GLY A CA 1
ATOM 1143 C C . GLY A 1 156 ? 28.428 43.959 24.341 1.00 22.28 156 GLY A C 1
ATOM 1144 O O . GLY A 1 156 ? 28.944 45.080 24.295 1.00 23.93 156 GLY A O 1
ATOM 1145 N N . GLY A 1 157 ? 28.740 43.062 25.260 1.00 22.33 157 GLY A N 1
ATOM 1146 C CA . GLY A 1 157 ? 29.700 43.364 26.302 1.00 22.43 157 GLY A CA 1
ATOM 1147 C C . GLY A 1 157 ? 31.102 42.961 25.900 1.00 22.94 157 GLY A C 1
ATOM 1148 O O . GLY A 1 157 ? 31.344 42.500 24.768 1.00 22.42 157 GLY A O 1
ATOM 1149 N N . GLU A 1 158 ? 32.044 43.136 26.818 1.00 23.21 158 GLU A N 1
ATOM 1150 C CA . GLU A 1 158 ? 33.443 42.858 26.486 1.00 24.18 158 GLU A CA 1
ATOM 1151 C C . GLU A 1 158 ? 33.832 41.376 26.635 1.00 22.84 158 GLU A C 1
ATOM 1152 O O . GLU A 1 158 ? 34.964 41.001 26.319 1.00 23.44 158 GLU A O 1
ATOM 1158 N N . GLU A 1 159 ? 32.900 40.537 27.059 1.00 21.25 159 GLU A N 1
ATOM 1159 C CA . GLU A 1 159 ? 33.233 39.139 27.329 1.00 20.64 159 GLU A CA 1
ATOM 1160 C C . GLU A 1 159 ? 33.817 38.395 26.114 1.00 19.60 159 GLU A C 1
ATOM 1161 O O . GLU A 1 159 ? 33.433 38.639 24.960 1.00 19.15 159 GLU A O 1
ATOM 1167 N N . GLU A 1 160 ? 34.753 37.497 26.382 1.00 17.19 160 GLU A N 1
ATOM 1168 C CA . GLU A 1 160 ? 35.461 36.747 25.327 1.00 17.78 160 GLU A CA 1
ATOM 1169 C C . GLU A 1 160 ? 34.781 35.463 24.855 1.00 17.51 160 GLU A C 1
ATOM 1170 O O . GLU A 1 160 ? 35.146 34.930 23.782 1.00 17.69 160 GLU A O 1
ATOM 1176 N N . ILE A 1 161 ? 33.804 34.959 25.614 1.00 16.84 161 ILE A N 1
ATOM 1177 C CA . ILE A 1 161 ? 32.930 33.890 25.150 1.00 17.14 161 ILE A CA 1
ATOM 1178 C C . ILE A 1 161 ? 31.529 34.497 24.882 1.00 17.22 161 ILE A C 1
ATOM 1179 O O . ILE A 1 161 ? 30.811 34.894 25.804 1.00 16.75 161 ILE A O 1
ATOM 1184 N N . ASP A 1 162 ? 31.148 34.578 23.600 1.00 16.70 162 ASP A N 1
ATOM 1185 C CA . ASP A 1 162 ? 29.902 35.250 23.217 1.00 17.03 162 ASP A CA 1
ATOM 1186 C C . ASP A 1 162 ? 29.554 34.837 21.783 1.00 15.71 162 ASP A C 1
ATOM 1187 O O . ASP A 1 162 ? 30.090 35.381 20.819 1.00 15.87 162 ASP A O 1
ATOM 1192 N N . VAL A 1 163 ? 28.686 33.841 21.686 1.00 15.79 163 VAL A N 1
ATOM 1193 C CA . VAL A 1 163 ? 28.267 33.258 20.418 1.00 14.81 163 VAL A CA 1
ATOM 1194 C C . VAL A 1 163 ? 27.520 34.337 19.637 1.00 15.26 163 VAL A C 1
ATOM 1195 O O . VAL A 1 163 ? 26.680 35.026 20.201 1.00 15.40 163 VAL A O 1
ATOM 1199 N N . GLY A 1 164 ? 27.805 34.470 18.345 1.00 14.08 164 GLY A N 1
ATOM 1200 C CA . GLY A 1 164 ? 27.110 35.492 17.553 1.00 15.70 164 GLY A CA 1
ATOM 1201 C C . GLY A 1 164 ? 27.722 35.654 16.187 1.00 16.35 164 GLY A C 1
ATOM 1202 O O . GLY A 1 164 ? 28.726 34.993 15.862 1.00 16.68 164 GLY A O 1
ATOM 1203 N N . GLY A 1 165 ? 27.145 36.569 15.411 1.00 16.79 165 GLY A N 1
ATOM 1204 C CA . GLY A 1 165 ? 27.573 36.889 14.048 1.00 16.40 165 GLY A CA 1
ATOM 1205 C C . GLY A 1 165 ? 27.748 38.380 13.836 1.00 16.61 165 GLY A C 1
ATOM 1206 O O . GLY A 1 165 ? 28.354 39.079 14.652 1.00 16.16 165 GLY A O 1
ATOM 1207 N N . GLN A 1 166 ? 27.187 38.876 12.723 1.00 16.64 166 GLN A N 1
ATOM 1208 C CA . GLN A 1 166 ? 27.370 40.256 12.301 1.00 19.52 166 GLN A CA 1
ATOM 1209 C C . GLN A 1 166 ? 26.761 41.281 13.275 1.00 18.90 166 GLN A C 1
ATOM 1210 O O . GLN A 1 166 ? 27.145 42.481 13.261 1.00 20.06 166 GLN A O 1
ATOM 1216 N N . GLU A 1 167 ? 25.855 40.829 14.135 1.00 19.67 167 GLU A N 1
ATOM 1217 C CA . GLU A 1 167 ? 25.314 41.722 15.164 1.00 19.54 167 GLU A CA 1
ATOM 1218 C C . GLU A 1 167 ? 26.355 42.106 16.235 1.00 20.30 167 GLU A C 1
ATOM 1219 O O . GLU A 1 167 ? 26.144 43.048 16.993 1.00 21.72 167 GLU A O 1
ATOM 1225 N N . LYS A 1 168 ? 27.462 41.353 16.330 1.00 18.22 168 LYS A N 1
ATOM 1226 C CA . LYS A 1 168 ? 28.432 41.625 17.385 1.00 17.31 168 LYS A CA 1
ATOM 1227 C C . LYS A 1 168 ? 29.883 41.763 16.909 1.00 15.41 168 LYS A C 1
ATOM 1228 O O . LYS A 1 168 ? 30.688 42.387 17.599 1.00 15.84 168 LYS A O 1
ATOM 1234 N N . TYR A 1 169 ? 30.203 41.165 15.755 1.00 13.92 169 TYR A N 1
ATOM 1235 C CA . TYR A 1 169 ? 31.603 41.057 15.340 1.00 13.09 169 TYR A CA 1
ATOM 1236 C C . TYR A 1 169 ? 31.867 41.505 13.905 1.00 13.31 169 TYR A C 1
ATOM 1237 O O . TYR A 1 169 ? 31.059 41.248 13.016 1.00 14.27 169 TYR A O 1
ATOM 1246 N N . ILE A 1 170 ? 33.032 42.133 13.699 1.00 11.91 170 ILE A N 1
ATOM 1247 C CA . ILE A 1 170 ? 33.564 42.388 12.354 1.00 12.49 170 ILE A CA 1
ATOM 1248 C C . ILE A 1 170 ? 34.989 41.854 12.247 1.00 12.89 170 ILE A C 1
ATOM 1249 O O . ILE A 1 170 ? 35.690 41.705 13.261 1.00 12.46 170 ILE A O 1
ATOM 1254 N N . ALA A 1 171 ? 35.412 41.576 11.019 1.00 13.20 171 ALA A N 1
ATOM 1255 C CA . ALA A 1 171 ? 36.804 41.160 10.743 1.00 13.02 171 ALA A CA 1
ATOM 1256 C C . ALA A 1 171 ? 37.544 42.405 10.344 1.00 12.29 171 ALA A C 1
ATOM 1257 O O . ALA A 1 171 ? 37.024 43.223 9.531 1.00 12.13 171 ALA A O 1
ATOM 1259 N N . VAL A 1 172 ? 38.737 42.590 10.901 1.00 12.99 172 VAL A N 1
ATOM 1260 C CA . VAL A 1 172 ? 39.586 43.731 10.523 1.00 12.52 172 VAL A CA 1
ATOM 1261 C C . VAL A 1 172 ? 41.044 43.349 10.362 1.00 12.53 172 VAL A C 1
ATOM 1262 O O . VAL A 1 172 ? 41.501 42.338 10.920 1.00 11.98 172 VAL A O 1
ATOM 1266 N N . CYS A 1 173 ? 41.764 44.127 9.576 1.00 13.14 173 CYS A N 1
ATOM 1267 C CA . CYS A 1 173 ? 43.210 43.994 9.578 1.00 14.10 173 CYS A CA 1
ATOM 1268 C C . CYS A 1 173 ? 43.826 44.610 10.867 1.00 13.95 173 CYS A C 1
ATOM 1269 O O . CYS A 1 173 ? 43.149 45.302 11.661 1.00 13.67 173 CYS A O 1
ATOM 1272 N N . ARG A 1 174 ? 45.116 44.373 11.075 1.00 13.85 174 ARG A N 1
ATOM 1273 C CA . ARG A 1 174 ? 45.741 44.777 12.330 1.00 14.30 174 ARG A CA 1
ATOM 1274 C C . ARG A 1 174 ? 45.717 46.303 12.471 1.00 14.76 174 ARG A C 1
ATOM 1275 O O . ARG A 1 174 ? 45.409 46.825 13.565 1.00 14.66 174 ARG A O 1
ATOM 1283 N N . ASP A 1 175 ? 46.027 47.012 11.387 1.00 16.33 175 ASP A N 1
ATOM 1284 C CA . ASP A 1 175 ? 46.040 48.495 11.454 1.00 17.75 175 ASP A CA 1
ATOM 1285 C C . ASP A 1 175 ? 44.646 49.054 11.726 1.00 18.01 175 ASP A C 1
ATOM 1286 O O . ASP A 1 175 ? 44.520 49.989 12.525 1.00 17.77 175 ASP A O 1
ATOM 1291 N N . CYS A 1 176 ? 43.616 48.501 11.084 1.00 17.84 176 CYS A N 1
ATOM 1292 C CA . CYS A 1 176 ? 42.240 48.939 11.332 1.00 18.54 176 CYS A CA 1
ATOM 1293 C C . CYS A 1 176 ? 41.782 48.611 12.769 1.00 18.31 176 CYS A C 1
ATOM 1294 O O . CYS A 1 176 ? 41.108 49.440 13.418 1.00 18.68 176 CYS A O 1
ATOM 1297 N N . TYR A 1 177 ? 42.185 47.444 13.293 1.00 16.74 177 TYR A N 1
ATOM 1298 C CA . TYR A 1 177 ? 41.861 47.059 14.669 1.00 15.99 177 TYR A CA 1
ATOM 1299 C C . TYR A 1 177 ? 42.431 48.100 15.624 1.00 17.65 177 TYR A C 1
ATOM 1300 O O . TYR A 1 177 ? 41.720 48.579 16.503 1.00 17.85 177 TYR A O 1
ATOM 1309 N N . ASN A 1 178 ? 43.698 48.464 15.426 1.00 18.39 178 ASN A N 1
ATOM 1310 C CA . ASN A 1 178 ? 44.375 49.423 16.295 1.00 19.44 178 ASN A CA 1
ATOM 1311 C C . ASN A 1 178 ? 43.785 50.825 16.164 1.00 20.90 178 ASN A C 1
ATOM 1312 O O . ASN A 1 178 ? 43.604 51.506 17.176 1.00 21.79 178 ASN A O 1
ATOM 1317 N N . THR A 1 179 ? 43.436 51.214 14.949 1.00 21.53 179 THR A N 1
ATOM 1318 C CA . THR A 1 179 ? 42.787 52.512 14.711 1.00 22.63 179 THR A CA 1
ATOM 1319 C C . THR A 1 179 ? 41.444 52.583 15.438 1.00 23.37 179 THR A C 1
ATOM 1320 O O . THR A 1 179 ? 41.145 53.555 16.134 1.00 25.00 179 THR A O 1
ATOM 1324 N N . LEU A 1 180 ? 40.644 51.532 15.295 1.00 23.17 180 LEU A N 1
ATOM 1325 C CA . LEU A 1 180 ? 39.291 51.540 15.827 1.00 23.92 180 LEU A CA 1
ATOM 1326 C C . LEU A 1 180 ? 39.289 51.454 17.346 1.00 25.45 180 LEU A C 1
ATOM 1327 O O . LEU A 1 180 ? 38.397 52.005 18.008 1.00 26.28 180 LEU A O 1
ATOM 1332 N N . LYS A 1 181 ? 40.264 50.753 17.909 1.00 26.16 181 LYS A N 1
ATOM 1333 C CA . LYS A 1 181 ? 40.406 50.712 19.346 1.00 27.88 181 LYS A CA 1
ATOM 1334 C C . LYS A 1 181 ? 40.993 52.047 19.768 1.00 28.95 181 LYS A C 1
ATOM 1335 O O . LYS A 1 181 ? 41.098 52.332 20.953 1.00 30.70 181 LYS A O 1
ATOM 1341 N N . SER B 1 2 ? 50.864 47.193 9.010 1.00 19.59 2 SER B N 1
ATOM 1342 C CA . SER B 1 2 ? 51.354 46.562 10.262 1.00 19.22 2 SER B CA 1
ATOM 1343 C C . SER B 1 2 ? 52.442 45.602 9.899 1.00 17.56 2 SER B C 1
ATOM 1344 O O . SER B 1 2 ? 52.588 45.203 8.741 1.00 19.10 2 SER B O 1
ATOM 1347 N N . GLY B 1 3 ? 53.146 45.134 10.907 1.00 15.79 3 GLY B N 1
ATOM 1348 C CA . GLY B 1 3 ? 54.089 44.055 10.651 1.00 14.82 3 GLY B CA 1
ATOM 1349 C C . GLY B 1 3 ? 53.331 42.726 10.552 1.00 14.22 3 GLY B C 1
ATOM 1350 O O . GLY B 1 3 ? 52.194 42.614 11.053 1.00 14.80 3 GLY B O 1
ATOM 1351 N N . LYS B 1 4 ? 53.937 41.756 9.874 1.00 13.42 4 LYS B N 1
ATOM 1352 C CA . LYS B 1 4 ? 53.382 40.401 9.799 1.00 12.61 4 LYS B CA 1
ATOM 1353 C C . LYS B 1 4 ? 54.232 39.401 10.589 1.00 13.27 4 LYS B C 1
ATOM 1354 O O . LYS B 1 4 ? 55.453 39.498 10.596 1.00 11.99 4 LYS B O 1
ATOM 1360 N N . LEU B 1 5 ? 53.573 38.390 11.178 1.00 11.64 5 LEU B N 1
ATOM 1361 C CA . LEU B 1 5 ? 54.295 37.383 11.935 1.00 10.86 5 LEU B CA 1
ATOM 1362 C C . LEU B 1 5 ? 54.288 36.062 11.165 1.00 11.50 5 LEU B C 1
ATOM 1363 O O . LEU B 1 5 ? 53.228 35.536 10.847 1.00 12.22 5 LEU B O 1
ATOM 1368 N N . THR B 1 6 ? 55.470 35.542 10.890 1.00 11.53 6 THR B N 1
ATOM 1369 C CA . THR B 1 6 ? 55.646 34.259 10.244 1.00 10.52 6 THR B CA 1
ATOM 1370 C C . THR B 1 6 ? 56.290 33.287 11.245 1.00 10.79 6 THR B C 1
ATOM 1371 O O . THR B 1 6 ? 57.315 33.628 11.819 1.00 11.95 6 THR B O 1
ATOM 1375 N N . VAL B 1 7 ? 55.650 32.157 11.502 1.00 10.04 7 VAL B N 1
ATOM 1376 C CA . VAL B 1 7 ? 56.190 31.165 12.411 1.00 10.55 7 VAL B CA 1
ATOM 1377 C C . VAL B 1 7 ? 56.582 29.899 11.661 1.00 11.44 7 VAL B C 1
ATOM 1378 O O . VAL B 1 7 ? 55.759 29.320 10.935 1.00 11.65 7 VAL B O 1
ATOM 1382 N N . ILE B 1 8 ? 57.847 29.510 11.778 1.00 11.21 8 ILE B N 1
ATOM 1383 C CA . ILE B 1 8 ? 58.370 28.344 11.089 1.00 10.82 8 ILE B CA 1
ATOM 1384 C C . ILE B 1 8 ? 58.554 27.267 12.149 1.00 10.40 8 ILE B C 1
ATOM 1385 O O . ILE B 1 8 ? 59.265 27.473 13.115 1.00 11.70 8 ILE B O 1
ATOM 1390 N N . THR B 1 9 ? 57.878 26.145 11.997 1.00 10.66 9 THR B N 1
ATOM 1391 C CA . THR B 1 9 ? 57.897 25.134 13.062 1.00 10.70 9 THR B CA 1
ATOM 1392 C C . THR B 1 9 ? 57.943 23.721 12.518 1.00 12.35 9 THR B C 1
ATOM 1393 O O . THR B 1 9 ? 57.815 23.523 11.293 1.00 16.23 9 THR B O 1
ATOM 1397 N N . GLY B 1 10 ? 58.195 22.754 13.368 1.00 12.17 10 GLY B N 1
ATOM 1398 C CA . GLY B 1 10 ? 58.382 21.396 12.893 1.00 11.84 10 GLY B CA 1
ATOM 1399 C C . GLY B 1 10 ? 59.368 20.722 13.844 1.00 11.99 10 GLY B C 1
ATOM 1400 O O . GLY B 1 10 ? 59.728 21.316 14.861 1.00 14.07 10 GLY B O 1
ATOM 1401 N N . PRO B 1 11 ? 59.728 19.470 13.561 1.00 11.44 11 PRO B N 1
ATOM 1402 C CA . PRO B 1 11 ? 60.592 18.733 14.501 1.00 11.13 11 PRO B CA 1
ATOM 1403 C C . PRO B 1 11 ? 62.062 19.158 14.287 1.00 12.02 11 PRO B C 1
ATOM 1404 O O . PRO B 1 11 ? 62.392 20.050 13.497 1.00 11.55 11 PRO B O 1
ATOM 1408 N N . MET B 1 12 ? 62.968 18.463 14.966 1.00 11.38 12 MET B N 1
ATOM 1409 C CA . MET B 1 12 ? 64.389 18.748 14.688 1.00 12.68 12 MET B CA 1
ATOM 1410 C C . MET B 1 12 ? 64.733 18.304 13.269 1.00 11.76 12 MET B C 1
ATOM 1411 O O . MET B 1 12 ? 64.058 17.423 12.719 1.00 13.41 12 MET B O 1
ATOM 1416 N N . TYR B 1 13 ? 65.778 18.941 12.730 1.00 13.12 13 TYR B N 1
ATOM 1417 C CA . TYR B 1 13 ? 66.377 18.569 11.408 1.00 14.09 13 TYR B CA 1
ATOM 1418 C C . TYR B 1 13 ? 65.471 18.908 10.254 1.00 14.41 13 TYR B C 1
ATOM 1419 O O . TYR B 1 13 ? 65.676 18.434 9.144 1.00 15.82 13 TYR B O 1
ATOM 1428 N N . SER B 1 14 ? 64.458 19.734 10.500 1.00 13.51 14 SER B N 1
ATOM 1429 C CA . SER B 1 14 ? 63.474 19.981 9.432 1.00 13.95 14 SER B CA 1
ATOM 1430 C C . SER B 1 14 ? 63.746 21.277 8.636 1.00 14.15 14 SER B C 1
ATOM 1431 O O . SER B 1 14 ? 62.978 21.618 7.729 1.00 15.53 14 SER B O 1
ATOM 1434 N N . GLY B 1 15 ? 64.807 21.995 8.963 1.00 12.63 15 GLY B N 1
ATOM 1435 C CA . GLY B 1 15 ? 65.247 23.165 8.201 1.00 14.46 15 GLY B CA 1
ATOM 1436 C C . GLY B 1 15 ? 64.663 24.470 8.709 1.00 14.49 15 GLY B C 1
ATOM 1437 O O . GLY B 1 15 ? 64.593 25.445 7.968 1.00 14.80 15 GLY B O 1
ATOM 1438 N N . LYS B 1 16 ? 64.258 24.508 9.983 1.00 13.81 16 LYS B N 1
ATOM 1439 C CA . LYS B 1 16 ? 63.670 25.733 10.525 1.00 11.05 16 LYS B CA 1
ATOM 1440 C C . LYS B 1 16 ? 64.672 26.920 10.579 1.00 11.87 16 LYS B C 1
ATOM 1441 O O . LYS B 1 16 ? 64.369 28.057 10.135 1.00 12.12 16 LYS B O 1
ATOM 1447 N N . THR B 1 17 ? 65.843 26.681 11.143 1.00 12.65 17 THR B N 1
ATOM 1448 C CA . THR B 1 17 ? 66.850 27.763 11.210 1.00 12.37 17 THR B CA 1
ATOM 1449 C C . THR B 1 17 ? 67.330 28.143 9.793 1.00 12.87 17 THR B C 1
ATOM 1450 O O . THR B 1 17 ? 67.483 29.344 9.508 1.00 14.06 17 THR B O 1
ATOM 1454 N N . THR B 1 18 ? 67.472 27.145 8.904 1.00 14.75 18 THR B N 1
ATOM 1455 C CA . THR B 1 18 ? 67.804 27.407 7.484 1.00 14.23 18 THR B CA 1
ATOM 1456 C C . THR B 1 18 ? 66.807 28.379 6.847 1.00 14.89 18 THR B C 1
ATOM 1457 O O . THR B 1 18 ? 67.188 29.389 6.219 1.00 16.16 18 THR B O 1
ATOM 1461 N N . GLU B 1 19 ? 65.523 28.128 7.090 1.00 13.18 19 GLU B N 1
ATOM 1462 C CA . GLU B 1 19 ? 64.512 29.040 6.533 1.00 14.55 19 GLU B CA 1
ATOM 1463 C C . GLU B 1 19 ? 64.545 30.397 7.205 1.00 13.44 19 GLU B C 1
ATOM 1464 O O . GLU B 1 19 ? 64.422 31.434 6.513 1.00 13.32 19 GLU B O 1
ATOM 1470 N N . LEU B 1 20 ? 64.662 30.439 8.537 1.00 12.23 20 LEU B N 1
ATOM 1471 C CA . LEU B 1 20 ? 64.789 31.717 9.217 1.00 13.16 20 LEU B CA 1
ATOM 1472 C C . LEU B 1 20 ? 65.948 32.552 8.636 1.00 12.97 20 LEU B C 1
ATOM 1473 O O . LEU B 1 20 ? 65.755 33.733 8.341 1.00 13.93 20 LEU B O 1
ATOM 1478 N N . LEU B 1 21 ? 67.101 31.912 8.435 1.00 13.03 21 LEU B N 1
ATOM 1479 C CA . LEU B 1 21 ? 68.278 32.597 7.849 1.00 14.10 21 LEU B CA 1
ATOM 1480 C C . LEU B 1 21 ? 68.031 33.082 6.420 1.00 14.84 21 LEU B C 1
ATOM 1481 O O . LEU B 1 21 ? 68.575 34.123 6.017 1.00 15.12 21 LEU B O 1
ATOM 1486 N N . SER B 1 22 ? 67.201 32.352 5.672 1.00 14.24 22 SER B N 1
ATOM 1487 C CA . SER B 1 22 ? 66.854 32.783 4.306 1.00 15.72 22 SER B CA 1
ATOM 1488 C C . SER B 1 22 ? 66.096 34.089 4.382 1.00 14.23 22 SER B C 1
ATOM 1489 O O . SER B 1 22 ? 66.388 35.031 3.639 1.00 15.25 22 SER B O 1
ATOM 1492 N N . PHE B 1 23 ? 65.159 34.185 5.320 1.00 13.54 23 PHE B N 1
ATOM 1493 C CA . PHE B 1 23 ? 64.434 35.459 5.512 1.00 12.52 23 PHE B CA 1
ATOM 1494 C C . PHE B 1 23 ? 65.331 36.603 5.986 1.00 13.23 23 PHE B C 1
ATOM 1495 O O . PHE B 1 23 ? 65.121 37.742 5.568 1.00 13.04 23 PHE B O 1
ATOM 1503 N N . VAL B 1 24 ? 66.310 36.316 6.841 1.00 12.67 24 VAL B N 1
ATOM 1504 C CA . VAL B 1 24 ? 67.233 37.369 7.303 1.00 13.38 24 VAL B CA 1
ATOM 1505 C C . VAL B 1 24 ? 67.944 37.899 6.051 1.00 13.50 24 VAL B C 1
ATOM 1506 O O . VAL B 1 24 ? 67.984 39.117 5.855 1.00 14.21 24 VAL B O 1
ATOM 1510 N N . GLU B 1 25 ? 68.448 37.006 5.197 1.00 13.54 25 GLU B N 1
ATOM 1511 C CA . GLU B 1 25 ? 69.154 37.412 3.969 1.00 15.93 25 GLU B CA 1
ATOM 1512 C C . GLU B 1 25 ? 68.297 38.283 3.069 1.00 15.69 25 GLU B C 1
ATOM 1513 O O . GLU B 1 25 ? 68.775 39.295 2.532 1.00 15.94 25 GLU B O 1
ATOM 1519 N N . ILE B 1 26 ? 67.028 37.925 2.900 1.00 13.93 26 ILE B N 1
ATOM 1520 C CA . ILE B 1 26 ? 66.087 38.723 2.105 1.00 14.79 26 ILE B CA 1
ATOM 1521 C C . ILE B 1 26 ? 66.039 40.166 2.585 1.00 14.68 26 ILE B C 1
ATOM 1522 O O . ILE B 1 26 ? 66.120 41.111 1.780 1.00 13.81 26 ILE B O 1
ATOM 1527 N N . TYR B 1 27 ? 65.904 40.355 3.903 1.00 12.72 27 TYR B N 1
ATOM 1528 C CA . TYR B 1 27 ? 65.845 41.714 4.433 1.00 13.63 27 TYR B CA 1
ATOM 1529 C C . TYR B 1 27 ? 67.187 42.441 4.248 1.00 13.75 27 TYR B C 1
ATOM 1530 O O . TYR B 1 27 ? 67.182 43.591 3.844 1.00 14.27 27 TYR B O 1
ATOM 1539 N N . LYS B 1 28 ? 68.290 41.769 4.545 1.00 14.39 28 LYS B N 1
ATOM 1540 C CA . LYS B 1 28 ? 69.626 42.362 4.360 1.00 15.70 28 LYS B CA 1
ATOM 1541 C C . LYS B 1 28 ? 69.873 42.772 2.908 1.00 17.45 28 LYS B C 1
ATOM 1542 O O . LYS B 1 28 ? 70.370 43.899 2.665 1.00 17.97 28 LYS B O 1
ATOM 1548 N N . LEU B 1 29 ? 69.463 41.941 1.948 1.00 17.35 29 LEU B N 1
ATOM 1549 C CA . LEU B 1 29 ? 69.639 42.295 0.528 1.00 17.87 29 LEU B CA 1
ATOM 1550 C C . LEU B 1 29 ? 68.886 43.557 0.171 1.00 18.51 29 LEU B C 1
ATOM 1551 O O . LEU B 1 29 ? 69.336 44.344 -0.699 1.00 19.55 29 LEU B O 1
ATOM 1556 N N . GLY B 1 30 ? 67.758 43.776 0.836 1.00 17.43 30 GLY B N 1
ATOM 1557 C CA . GLY B 1 30 ? 66.932 44.941 0.586 1.00 18.65 30 GLY B CA 1
ATOM 1558 C C . GLY B 1 30 ? 67.404 46.169 1.345 1.00 18.37 30 GLY B C 1
ATOM 1559 O O . GLY B 1 30 ? 66.718 47.175 1.328 1.00 19.57 30 GLY B O 1
ATOM 1560 N N . LYS B 1 31 ? 68.547 46.044 2.027 1.00 17.89 31 LYS B N 1
ATOM 1561 C CA . LYS B 1 31 ? 69.092 47.099 2.900 1.00 19.24 31 LYS B CA 1
ATOM 1562 C C . LYS B 1 31 ? 68.086 47.528 3.984 1.00 19.79 31 LYS B C 1
ATOM 1563 O O . LYS B 1 31 ? 67.925 48.721 4.287 1.00 20.13 31 LYS B O 1
ATOM 1569 N N . LYS B 1 32 ? 67.360 46.553 4.523 1.00 18.29 32 LYS B N 1
ATOM 1570 C CA . LYS B 1 32 ? 66.411 46.791 5.596 1.00 20.04 32 LYS B CA 1
ATOM 1571 C C . LYS B 1 32 ? 67.106 46.373 6.873 1.00 20.13 32 LYS B C 1
ATOM 1572 O O . LYS B 1 32 ? 67.722 45.312 6.934 1.00 19.65 32 LYS B O 1
ATOM 1578 N N . LYS B 1 33 ? 67.042 47.215 7.882 1.00 19.35 33 LYS B N 1
ATOM 1579 C CA . LYS B 1 33 ? 67.682 46.889 9.137 1.00 19.58 33 LYS B CA 1
ATOM 1580 C C . LYS B 1 33 ? 66.950 45.708 9.798 1.00 17.50 33 LYS B C 1
ATOM 1581 O O . LYS B 1 33 ? 65.715 45.638 9.784 1.00 17.40 33 LYS B O 1
ATOM 1587 N N . VAL B 1 34 ? 67.747 44.806 10.370 1.00 17.03 34 VAL B N 1
ATOM 1588 C CA . VAL B 1 34 ? 67.231 43.641 11.079 1.00 17.46 34 VAL B CA 1
ATOM 1589 C C . VAL B 1 34 ? 67.760 43.560 12.493 1.00 16.88 34 VAL B C 1
ATOM 1590 O O . VAL B 1 34 ? 68.754 44.233 12.870 1.00 17.36 34 VAL B O 1
ATOM 1594 N N . ALA B 1 35 ? 67.042 42.785 13.303 1.00 14.99 35 ALA B N 1
ATOM 1595 C CA . ALA B 1 35 ? 67.508 42.423 14.646 1.00 15.64 35 ALA B CA 1
ATOM 1596 C C . ALA B 1 35 ? 67.268 40.939 14.801 1.00 15.39 35 ALA B C 1
ATOM 1597 O O . ALA B 1 35 ? 66.157 40.458 14.548 1.00 16.60 35 ALA B O 1
ATOM 1599 N N . VAL B 1 36 ? 68.300 40.205 15.196 1.00 13.27 36 VAL B N 1
ATOM 1600 C CA . VAL B 1 36 ? 68.309 38.754 15.249 1.00 13.69 36 VAL B CA 1
ATOM 1601 C C . VAL B 1 36 ? 68.645 38.277 16.673 1.00 14.51 36 VAL B C 1
ATOM 1602 O O . VAL B 1 36 ? 69.571 38.800 17.318 1.00 14.61 36 VAL B O 1
ATOM 1606 N N . PHE B 1 37 ? 67.836 37.347 17.173 1.00 12.69 37 PHE B N 1
ATOM 1607 C CA . PHE B 1 37 ? 67.873 36.911 18.572 1.00 13.08 37 PHE B CA 1
ATOM 1608 C C . PHE B 1 37 ? 67.850 35.401 18.709 1.00 15.33 37 PHE B C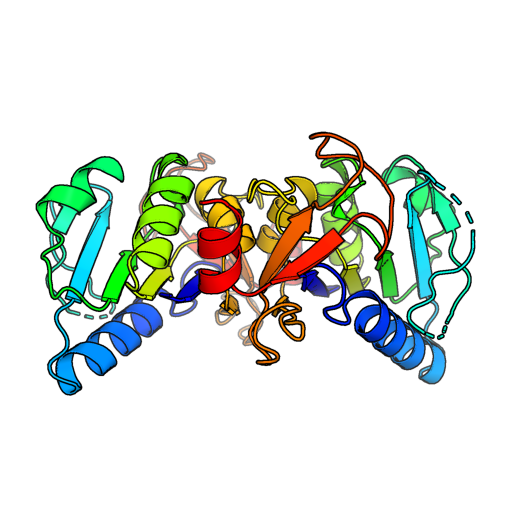 1
ATOM 1609 O O . PHE B 1 37 ? 67.235 34.687 17.900 1.00 15.09 37 PHE B O 1
ATOM 1617 N N . LYS B 1 38 ? 68.553 34.933 19.739 1.00 15.31 38 LYS B N 1
ATOM 1618 C CA . LYS B 1 38 ? 68.516 33.544 20.165 1.00 17.96 38 LYS B CA 1
ATOM 1619 C C . LYS B 1 38 ? 68.560 33.464 21.697 1.00 18.93 38 LYS B C 1
ATOM 1620 O O . LYS B 1 38 ? 69.084 34.384 22.354 1.00 18.65 38 LYS B O 1
ATOM 1626 N N . PRO B 1 39 ? 67.967 32.409 22.272 1.00 19.72 39 PRO B N 1
ATOM 1627 C CA . PRO B 1 39 ? 67.924 32.345 23.741 1.00 22.48 39 PRO B CA 1
ATOM 1628 C C . PRO B 1 39 ? 69.254 31.930 24.375 1.00 24.82 39 PRO B C 1
ATOM 1629 O O . PRO B 1 39 ? 70.023 31.177 23.789 1.00 24.33 39 PRO B O 1
ATOM 1633 N N . LYS B 1 40 ? 69.495 32.423 25.583 1.00 27.60 40 LYS B N 1
ATOM 1634 C CA . LYS B 1 40 ? 70.662 32.026 26.351 1.00 32.06 40 LYS B CA 1
ATOM 1635 C C . LYS B 1 40 ? 70.340 30.695 27.035 1.00 34.71 40 LYS B C 1
ATOM 1636 O O . LYS B 1 40 ? 69.527 30.661 27.961 1.00 36.06 40 LYS B O 1
ATOM 1642 N N . ILE B 1 41 ? 70.931 29.607 26.554 1.00 37.77 41 ILE B N 1
ATOM 1643 C CA . ILE B 1 41 ? 70.706 28.274 27.150 1.00 40.64 41 ILE B CA 1
ATOM 1644 C C . ILE B 1 41 ? 71.460 27.152 26.411 1.00 42.48 41 ILE B C 1
ATOM 1645 O O . ILE B 1 41 ? 70.870 26.151 25.987 1.00 43.26 41 ILE B O 1
ATOM 1650 N N . ASP B 1 42 ? 72.776 27.343 26.268 1.00 44.43 42 ASP B N 1
ATOM 1651 C CA . ASP B 1 42 ? 73.716 26.259 25.927 1.00 45.70 42 ASP B CA 1
ATOM 1652 C C . ASP B 1 42 ? 73.387 25.611 24.577 1.00 46.17 42 ASP B C 1
ATOM 1653 O O . ASP B 1 42 ? 74.281 25.216 23.823 1.00 46.73 42 ASP B O 1
ATOM 1658 N N . THR B 1 48 ? 77.250 32.872 19.736 1.00 39.06 48 THR B N 1
ATOM 1659 C CA . THR B 1 48 ? 76.342 33.957 19.369 1.00 39.46 48 THR B CA 1
ATOM 1660 C C . THR B 1 48 ? 75.732 33.761 17.985 1.00 39.13 48 THR B C 1
ATOM 1661 O O . THR B 1 48 ? 74.871 34.530 17.573 1.00 39.05 48 THR B O 1
ATOM 1665 N N . MET B 1 49 ? 76.176 32.741 17.262 1.00 38.83 49 MET B N 1
ATOM 1666 C CA . MET B 1 49 ? 75.718 32.575 15.893 1.00 39.21 49 MET B CA 1
ATOM 1667 C C . MET B 1 49 ? 74.474 31.721 15.785 1.00 38.74 49 MET B C 1
ATOM 1668 O O . MET B 1 49 ? 74.317 30.728 16.504 1.00 38.43 49 MET B O 1
ATOM 1673 N N . ILE B 1 50 ? 73.591 32.116 14.874 1.00 38.44 50 ILE B N 1
ATOM 1674 C CA . ILE B 1 50 ? 72.544 31.220 14.410 1.00 38.30 50 ILE B CA 1
ATOM 1675 C C . ILE B 1 50 ? 73.056 30.607 13.113 1.00 38.92 50 ILE B C 1
ATOM 1676 O O . ILE B 1 50 ? 73.361 31.313 12.154 1.00 38.16 50 ILE B O 1
ATOM 1681 N N . VAL B 1 51 ? 73.185 29.287 13.109 1.00 39.90 51 VAL B N 1
ATOM 1682 C CA . VAL B 1 51 ? 73.774 28.603 11.972 1.00 41.23 51 VAL B CA 1
ATOM 1683 C C . VAL B 1 51 ? 73.043 27.289 11.751 1.00 42.19 51 VAL B C 1
ATOM 1684 O O . VAL B 1 51 ? 72.766 26.537 12.695 1.00 41.84 51 VAL B O 1
ATOM 1688 N N . SER B 1 52 ? 72.694 27.055 10.493 1.00 43.66 52 SER B N 1
ATOM 1689 C CA . SER B 1 52 ? 71.990 25.854 10.099 1.00 45.26 52 SER B CA 1
ATOM 1690 C C . SER B 1 52 ? 72.995 24.811 9.643 1.00 46.24 52 SER B C 1
ATOM 1691 O O . SER B 1 52 ? 73.058 23.723 10.228 1.00 46.75 52 SER B O 1
ATOM 1694 N N . HIS B 1 53 ? 73.766 25.164 8.603 1.00 47.05 53 HIS B N 1
ATOM 1695 C CA . HIS B 1 53 ? 74.818 24.325 7.999 1.00 47.48 53 HIS B CA 1
ATOM 1696 C C . HIS B 1 53 ? 74.343 22.933 7.551 1.00 47.96 53 HIS B C 1
ATOM 1697 O O . HIS B 1 53 ? 73.149 22.709 7.324 1.00 48.58 53 HIS B O 1
ATOM 1699 N N . GLY B 1 57 ? 75.378 31.410 8.096 1.00 36.40 57 GLY B N 1
ATOM 1700 C CA . GLY B 1 57 ? 74.971 31.757 9.466 1.00 36.05 57 GLY B CA 1
ATOM 1701 C C . GLY B 1 57 ? 75.191 33.218 9.818 1.00 35.29 57 GLY B C 1
ATOM 1702 O O . GLY B 1 57 ? 76.102 33.865 9.278 1.00 35.96 57 GLY B O 1
ATOM 1703 N N . VAL B 1 58 ? 74.369 33.742 10.734 1.00 33.54 58 VAL B N 1
ATOM 1704 C CA . VAL B 1 58 ? 74.466 35.142 11.148 1.00 31.52 58 VAL B CA 1
ATOM 1705 C C . VAL B 1 58 ? 74.625 35.261 12.656 1.00 30.61 58 VAL B C 1
ATOM 1706 O O . VAL B 1 58 ? 74.212 34.374 13.428 1.00 29.84 58 VAL B O 1
ATOM 1710 N N . GLU B 1 59 ? 75.217 36.374 13.069 1.00 28.69 59 GLU B N 1
ATOM 1711 C CA . GLU B 1 59 ? 75.401 36.675 14.474 1.00 27.14 59 GLU B CA 1
ATOM 1712 C C . GLU B 1 59 ? 74.048 37.110 15.063 1.00 26.00 59 GLU B C 1
ATOM 1713 O O . GLU B 1 59 ? 73.207 37.688 14.377 1.00 26.38 59 GLU B O 1
ATOM 1719 N N . ALA B 1 60 ? 73.831 36.820 16.336 1.00 23.70 60 ALA B N 1
ATOM 1720 C CA . ALA B 1 60 ? 72.562 37.099 16.967 1.00 21.56 60 ALA B CA 1
ATOM 1721 C C . ALA B 1 60 ? 72.832 37.700 18.327 1.00 21.15 60 ALA B C 1
ATOM 1722 O O . ALA B 1 60 ? 73.894 37.419 18.909 1.00 21.95 60 ALA B O 1
ATOM 1724 N N . HIS B 1 61 ? 71.888 38.484 18.837 1.00 18.69 61 HIS B N 1
ATOM 1725 C CA . HIS B 1 61 ? 71.886 38.860 20.243 1.00 17.85 61 HIS B CA 1
ATOM 1726 C C . HIS B 1 61 ? 71.381 37.712 21.076 1.00 18.71 61 HIS B C 1
ATOM 1727 O O . HIS B 1 61 ? 70.265 37.223 20.838 1.00 17.73 61 HIS B O 1
ATOM 1734 N N . VAL B 1 62 ? 72.186 37.259 22.043 1.00 18.36 62 VAL B N 1
ATOM 1735 C CA . VAL B 1 62 ? 71.793 36.182 22.946 1.00 19.20 62 VAL B CA 1
ATOM 1736 C C . VAL B 1 62 ? 71.147 36.799 24.168 1.00 18.87 62 VAL B C 1
ATOM 1737 O O . VAL B 1 62 ? 71.773 37.607 24.876 1.00 20.26 62 VAL B O 1
ATOM 1741 N N . ILE B 1 63 ? 69.887 36.447 24.407 1.00 19.04 63 ILE B N 1
ATOM 1742 C CA . ILE B 1 63 ? 69.091 37.076 25.442 1.00 18.53 63 ILE B CA 1
ATOM 1743 C C . ILE B 1 63 ? 68.336 36.061 26.270 1.00 19.47 63 ILE B C 1
ATOM 1744 O O . ILE B 1 63 ? 68.118 34.929 25.821 1.00 20.65 63 ILE B O 1
ATOM 1749 N N . GLU B 1 64 ? 67.978 36.454 27.486 1.00 19.84 64 GLU B N 1
ATOM 1750 C CA . GLU B 1 64 ? 67.251 35.573 28.376 1.00 21.90 64 GLU B CA 1
ATOM 1751 C C . GLU B 1 64 ? 65.752 35.836 28.242 1.00 21.20 64 GLU B C 1
ATOM 1752 O O . GLU B 1 64 ? 64.977 34.950 27.842 1.00 23.34 64 GLU B O 1
ATOM 1758 N N . ARG B 1 65 ? 65.346 37.059 28.554 1.00 19.26 65 ARG B N 1
ATOM 1759 C CA . ARG B 1 65 ? 63.937 37.447 28.576 1.00 18.29 65 ARG B CA 1
ATOM 1760 C C . ARG B 1 65 ? 63.588 38.044 27.219 1.00 17.35 65 ARG B C 1
ATOM 1761 O O . ARG B 1 65 ? 64.384 38.773 26.655 1.00 16.36 65 ARG B O 1
ATOM 1769 N N . PRO B 1 66 ? 62.396 37.739 26.692 1.00 17.06 66 PRO B N 1
ATOM 1770 C CA . PRO B 1 66 ? 61.969 38.359 25.413 1.00 17.77 66 PRO B CA 1
ATOM 1771 C C . PRO B 1 66 ? 62.018 39.852 25.427 1.00 18.55 66 PRO B C 1
ATOM 1772 O O . PRO B 1 66 ? 62.330 40.460 24.400 1.00 19.83 66 PRO B O 1
ATOM 1776 N N . GLU B 1 67 ? 61.684 40.447 26.569 1.00 18.74 67 GLU B N 1
ATOM 1777 C CA . GLU B 1 67 ? 61.672 41.909 26.727 1.00 20.24 67 GLU B CA 1
ATOM 1778 C C . GLU B 1 67 ? 63.033 42.557 26.476 1.00 20.54 67 GLU B C 1
ATOM 1779 O O . GLU B 1 67 ? 63.087 43.756 26.167 1.00 21.77 67 GLU B O 1
ATOM 1785 N N . GLU B 1 68 ? 64.104 41.774 26.612 1.00 19.81 68 GLU B N 1
ATOM 1786 C CA . GLU B 1 68 ? 65.472 42.235 26.276 1.00 20.34 68 GLU B CA 1
ATOM 1787 C C . GLU B 1 68 ? 65.644 42.605 24.801 1.00 19.83 68 GLU B C 1
ATOM 1788 O O . GLU B 1 68 ? 66.552 43.367 24.443 1.00 19.87 68 GLU B O 1
ATOM 1794 N N . MET B 1 69 ? 64.780 42.092 23.932 1.00 18.95 69 MET B N 1
ATOM 1795 C CA . MET B 1 69 ? 64.862 42.462 22.517 1.00 20.01 69 MET B CA 1
ATOM 1796 C C . MET B 1 69 ? 64.769 43.963 22.301 1.00 19.28 69 MET B C 1
ATOM 1797 O O . MET B 1 69 ? 65.438 44.516 21.412 1.00 18.89 69 MET B O 1
ATOM 1802 N N . ARG B 1 70 ? 63.992 44.613 23.158 1.00 20.46 70 ARG B N 1
ATOM 1803 C CA . ARG B 1 70 ? 63.719 46.017 23.004 1.00 22.37 70 ARG B CA 1
ATOM 1804 C C . ARG B 1 70 ? 64.977 46.882 23.037 1.00 22.54 70 ARG B C 1
ATOM 1805 O O . ARG B 1 70 ? 65.001 47.940 22.403 1.00 22.97 70 ARG B O 1
ATOM 1813 N N . LYS B 1 71 ? 66.007 46.429 23.757 1.00 22.61 71 LYS B N 1
ATOM 1814 C CA . LYS B 1 71 ? 67.296 47.140 23.839 1.00 23.26 71 LYS B CA 1
ATOM 1815 C C . LYS B 1 71 ? 67.977 47.244 22.472 1.00 23.02 71 LYS B C 1
ATOM 1816 O O . LYS B 1 71 ? 68.844 48.112 22.239 1.00 23.47 71 LYS B O 1
ATOM 1822 N N . TYR B 1 72 ? 67.609 46.340 21.574 1.00 21.61 72 TYR B N 1
ATOM 1823 C CA . TYR B 1 72 ? 68.349 46.219 20.318 1.00 21.57 72 TYR B CA 1
ATOM 1824 C C . TYR B 1 72 ? 67.527 46.600 19.095 1.00 21.85 72 TYR B C 1
ATOM 1825 O O . TYR B 1 72 ? 68.016 46.562 17.970 1.00 24.54 72 TYR B O 1
ATOM 1834 N N . ILE B 1 73 ? 66.279 46.970 19.297 1.00 22.29 73 ILE B N 1
ATOM 1835 C CA . ILE B 1 73 ? 65.414 47.291 18.180 1.00 24.93 73 ILE B CA 1
ATOM 1836 C C . ILE B 1 73 ? 65.497 48.802 18.000 1.00 26.56 73 ILE B C 1
ATOM 1837 O O . ILE B 1 73 ? 65.306 49.557 18.962 1.00 28.02 73 ILE B O 1
ATOM 1842 N N . GLU B 1 74 ? 65.806 49.236 16.781 1.00 27.78 74 GLU B N 1
ATOM 1843 C CA . GLU B 1 74 ? 66.008 50.663 16.500 1.00 30.18 74 GLU B CA 1
ATOM 1844 C C . GLU B 1 74 ? 64.793 51.219 15.796 1.00 29.83 74 GLU B C 1
ATOM 1845 O O . GLU B 1 74 ? 63.899 50.469 15.363 1.00 29.53 74 GLU B O 1
ATOM 1851 N N . GLU B 1 75 ? 64.777 52.541 15.648 1.00 29.90 75 GLU B N 1
ATOM 1852 C CA . GLU B 1 75 ? 63.696 53.223 14.942 1.00 30.51 75 GLU B CA 1
ATOM 1853 C C . GLU B 1 75 ? 63.480 52.654 13.533 1.00 29.60 75 GLU B C 1
ATOM 1854 O O . GLU B 1 75 ? 62.342 52.387 13.143 1.00 29.13 75 GLU B O 1
ATOM 1860 N N . ASP B 1 76 ? 64.566 52.430 12.791 1.00 28.99 76 ASP B N 1
ATOM 1861 C CA . ASP B 1 76 ? 64.439 51.922 11.417 1.00 28.27 76 ASP B CA 1
ATOM 1862 C C . ASP B 1 76 ? 64.499 50.389 11.274 1.00 25.89 76 ASP B C 1
ATOM 1863 O O . ASP B 1 76 ? 64.686 49.878 10.177 1.00 24.97 76 ASP B O 1
ATOM 1868 N N . THR B 1 77 ? 64.350 49.660 12.380 1.00 23.20 77 THR B N 1
ATOM 1869 C CA . THR B 1 77 ? 64.328 48.188 12.291 1.00 20.19 77 THR B CA 1
ATOM 1870 C C . THR B 1 77 ? 63.083 47.733 11.529 1.00 19.42 77 THR B C 1
ATOM 1871 O O . THR B 1 77 ? 61.963 48.079 11.894 1.00 19.23 77 THR B O 1
ATOM 1875 N N . ARG B 1 78 ? 63.285 46.945 10.478 1.00 17.73 78 ARG B N 1
ATOM 1876 C CA . ARG B 1 78 ? 62.178 46.495 9.650 1.00 16.66 78 ARG B CA 1
ATOM 1877 C C . ARG B 1 78 ? 61.761 45.042 9.899 1.00 15.85 78 ARG B C 1
ATOM 1878 O O . ARG B 1 78 ? 60.604 44.666 9.633 1.00 15.92 78 ARG B O 1
ATOM 1886 N N . GLY B 1 79 ? 62.701 44.239 10.381 1.00 15.09 79 GLY B N 1
ATOM 1887 C CA . GLY B 1 79 ? 62.456 42.820 10.607 1.00 14.34 79 GLY B CA 1
ATOM 1888 C C . GLY B 1 79 ? 63.166 42.317 11.857 1.00 14.62 79 GLY B C 1
ATOM 1889 O O . GLY B 1 79 ? 64.298 42.664 12.118 1.00 14.88 79 GLY B O 1
ATOM 1890 N N . VAL B 1 80 ? 62.445 41.502 12.622 1.00 12.16 80 VAL B N 1
ATOM 1891 C CA . VAL B 1 80 ? 62.955 40.860 13.851 1.00 12.62 80 VAL B CA 1
ATOM 1892 C C . VAL B 1 80 ? 62.904 39.360 13.625 1.00 11.56 80 VAL B C 1
ATOM 1893 O O . VAL B 1 80 ? 61.855 38.836 13.194 1.00 11.65 80 VAL B O 1
ATOM 1897 N N . PHE B 1 81 ? 64.003 38.677 13.947 1.00 10.74 81 PHE B N 1
ATOM 1898 C CA . PHE B 1 81 ? 64.176 37.228 13.678 1.00 9.62 81 PHE B CA 1
ATOM 1899 C C . PHE B 1 81 ? 64.573 36.536 14.949 1.00 12.10 81 PHE B C 1
ATOM 1900 O O . PHE B 1 81 ? 65.519 36.945 15.606 1.00 13.16 81 PHE B O 1
ATOM 1908 N N . ILE B 1 82 ? 63.804 35.518 15.331 1.00 10.87 82 ILE B N 1
ATOM 1909 C CA . ILE B 1 82 ? 63.989 34.917 16.638 1.00 10.85 82 ILE B CA 1
ATOM 1910 C C . ILE B 1 82 ? 64.090 33.419 16.432 1.00 11.23 82 ILE B C 1
ATOM 1911 O O . ILE B 1 82 ? 63.128 32.805 15.899 1.00 11.13 82 ILE B O 1
ATOM 1916 N N . ASP B 1 83 ? 65.205 32.808 16.839 1.00 11.83 83 ASP B N 1
ATOM 1917 C CA . ASP B 1 83 ? 65.339 31.360 16.708 1.00 13.31 83 ASP B CA 1
ATOM 1918 C C . ASP B 1 83 ? 65.092 30.692 18.060 1.00 13.67 83 ASP B C 1
ATOM 1919 O O . ASP B 1 83 ? 65.165 31.343 19.116 1.00 14.40 83 ASP B O 1
ATOM 1924 N N . GLU B 1 84 ? 64.762 29.391 18.005 1.00 13.58 84 GLU B N 1
ATOM 1925 C CA . GLU B 1 84 ? 64.548 28.555 19.196 1.00 13.78 84 GLU B CA 1
ATOM 1926 C C . GLU B 1 84 ? 63.497 29.134 20.128 1.00 12.67 84 GLU B C 1
ATOM 1927 O O . GLU B 1 84 ? 63.675 29.174 21.364 1.00 12.55 84 GLU B O 1
ATOM 1933 N N . VAL B 1 85 ? 62.371 29.558 19.558 1.00 12.54 85 VAL B N 1
ATOM 1934 C CA . VAL B 1 85 ? 61.381 30.267 20.365 1.00 12.37 85 VAL B CA 1
ATOM 1935 C C . VAL B 1 85 ? 60.776 29.423 21.475 1.00 12.06 85 VAL B C 1
ATOM 1936 O O . VAL B 1 85 ? 60.245 29.967 22.471 1.00 12.48 85 VAL B O 1
ATOM 1940 N N . GLN B 1 86 ? 60.847 28.091 21.323 1.00 11.58 86 GLN B N 1
ATOM 1941 C CA . GLN B 1 86 ? 60.289 27.230 22.373 1.00 13.03 86 GLN B CA 1
ATOM 1942 C C . GLN B 1 86 ? 60.941 27.514 23.746 1.00 12.70 86 GLN B C 1
ATOM 1943 O O . GLN B 1 86 ? 60.328 27.281 24.785 1.00 15.30 86 GLN B O 1
ATOM 1949 N N . PHE B 1 87 ? 62.161 28.041 23.733 1.00 12.23 87 PHE B N 1
ATOM 1950 C CA . PHE B 1 87 ? 62.923 28.264 24.973 1.00 14.03 87 PHE B CA 1
ATOM 1951 C C . PHE B 1 87 ? 62.652 29.612 25.602 1.00 14.81 87 PHE B C 1
ATOM 1952 O O . PHE B 1 87 ? 63.202 29.894 26.658 1.00 17.44 87 PHE B O 1
ATOM 1960 N N . PHE B 1 88 ? 61.836 30.462 24.989 1.00 13.61 88 PHE B N 1
ATOM 1961 C CA . PHE B 1 88 ? 61.534 31.762 25.575 1.00 13.06 88 PHE B CA 1
ATOM 1962 C C . PHE B 1 88 ? 60.301 31.713 26.440 1.00 13.13 88 PHE B C 1
ATOM 1963 O O . PHE B 1 88 ? 59.386 30.942 26.198 1.00 13.19 88 PHE B O 1
ATOM 1971 N N . ASN B 1 89 ? 60.283 32.544 27.473 1.00 13.27 89 ASN B N 1
ATOM 1972 C CA . ASN B 1 89 ? 59.081 32.809 28.270 1.00 14.09 89 ASN B CA 1
ATOM 1973 C C . ASN B 1 89 ? 57.879 33.167 27.407 1.00 14.53 89 ASN B C 1
ATOM 1974 O O . ASN B 1 89 ? 58.007 33.903 26.426 1.00 13.91 89 ASN B O 1
ATOM 1979 N N . PRO B 1 90 ? 56.698 32.669 27.792 1.00 14.20 90 PRO B N 1
ATOM 1980 C CA . PRO B 1 90 ? 55.501 32.969 27.005 1.00 13.93 90 PRO B CA 1
ATOM 1981 C C . PRO B 1 90 ? 55.141 34.446 26.831 1.00 13.95 90 PRO B C 1
ATOM 1982 O O . PRO B 1 90 ? 54.307 34.746 25.973 1.00 14.76 90 PRO B O 1
ATOM 1986 N N . SER B 1 91 ? 55.760 35.348 27.607 1.00 14.10 91 SER B N 1
ATOM 1987 C CA . SER B 1 91 ? 55.597 36.788 27.397 1.00 13.77 91 SER B CA 1
ATOM 1988 C C . SER B 1 91 ? 56.049 37.208 25.981 1.00 14.03 91 SER B C 1
ATOM 1989 O O . SER B 1 91 ? 55.733 38.319 25.529 1.00 13.90 91 SER B O 1
ATOM 1992 N N . LEU B 1 92 ? 56.761 36.310 25.295 1.00 12.89 92 LEU B N 1
ATOM 1993 C CA . LEU B 1 92 ? 57.184 36.567 23.908 1.00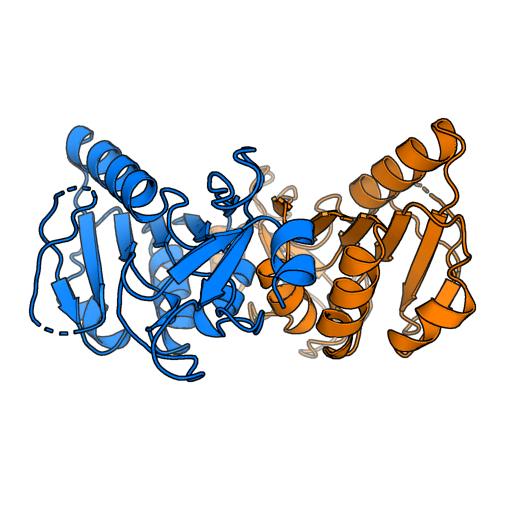 13.36 92 LEU B CA 1
ATOM 1994 C C . LEU B 1 92 ? 55.957 36.873 23.052 1.00 13.26 92 LEU B C 1
ATOM 1995 O O . LEU B 1 92 ? 56.035 37.697 22.140 1.00 12.54 92 LEU B O 1
ATOM 2000 N N . PHE B 1 93 ? 54.792 36.309 23.412 1.00 13.51 93 PHE B N 1
ATOM 2001 C CA . PHE B 1 93 ? 53.556 36.554 22.641 1.00 14.10 93 PHE B CA 1
ATOM 2002 C C . PHE B 1 93 ? 53.228 38.047 22.644 1.00 14.29 93 PHE B C 1
ATOM 2003 O O . PHE B 1 93 ? 52.946 38.604 21.594 1.00 13.81 93 PHE B O 1
ATOM 2011 N N . GLU B 1 94 ? 53.268 38.688 23.811 1.00 14.47 94 GLU B N 1
ATOM 2012 C CA . GLU B 1 94 ? 52.912 40.115 23.895 1.00 15.15 94 GLU B CA 1
ATOM 2013 C C . GLU B 1 94 ? 54.004 41.020 23.348 1.00 14.18 94 GLU B C 1
ATOM 2014 O O . GLU B 1 94 ? 53.710 42.065 22.761 1.00 13.79 94 GLU B O 1
ATOM 2020 N N . VAL B 1 95 ? 55.257 40.621 23.515 1.00 13.21 95 VAL B N 1
ATOM 2021 C CA . VAL B 1 95 ? 56.366 41.371 22.940 1.00 13.97 95 VAL B CA 1
ATOM 2022 C C . VAL B 1 95 ? 56.227 41.390 21.410 1.00 12.82 95 VAL B C 1
ATOM 2023 O O . VAL B 1 95 ? 56.337 42.460 20.785 1.00 13.21 95 VAL B O 1
ATOM 2027 N N . VAL B 1 96 ? 55.982 40.230 20.813 1.00 11.52 96 VAL B N 1
ATOM 2028 C CA . VAL B 1 96 ? 55.789 40.151 19.365 1.00 12.06 96 VAL B CA 1
ATOM 2029 C C . VAL B 1 96 ? 54.579 40.977 18.886 1.00 12.64 96 VAL B C 1
ATOM 2030 O O . VAL B 1 96 ? 54.677 41.663 17.862 1.00 12.69 96 VAL B O 1
ATOM 2034 N N . LYS B 1 97 ? 53.434 40.884 19.581 1.00 12.69 97 LYS B N 1
ATOM 2035 C CA . LYS B 1 97 ? 52.254 41.669 19.191 1.00 13.71 97 LYS B CA 1
ATOM 2036 C C . LYS B 1 97 ? 52.559 43.156 19.115 1.00 13.39 97 LYS B C 1
ATOM 2037 O O . LYS B 1 97 ? 52.158 43.847 18.156 1.00 14.15 97 LYS B O 1
ATOM 2043 N N . ASP B 1 98 ? 53.296 43.631 20.106 1.00 14.54 98 ASP B N 1
ATOM 2044 C CA . ASP B 1 98 ? 53.684 45.044 20.127 1.00 14.86 98 ASP B CA 1
ATOM 2045 C C . ASP B 1 98 ? 54.567 45.394 18.917 1.00 14.93 98 ASP B C 1
ATOM 2046 O O . ASP B 1 98 ? 54.347 46.434 18.283 1.00 15.91 98 ASP B O 1
ATOM 2051 N N . LEU B 1 99 ? 55.513 44.529 18.567 1.00 13.54 99 LEU B N 1
ATOM 2052 C CA . LEU B 1 99 ? 56.337 44.762 17.368 1.00 13.83 99 LEU B CA 1
ATOM 2053 C C . LEU B 1 99 ? 55.508 44.828 16.079 1.00 14.51 99 LEU B C 1
ATOM 2054 O O . LEU B 1 99 ? 55.698 45.732 15.243 1.00 14.72 99 LEU B O 1
ATOM 2059 N N . LEU B 1 100 ? 54.566 43.893 15.927 1.00 13.71 100 LEU B N 1
ATOM 2060 C CA . LEU B 1 100 ? 53.668 43.917 14.755 1.00 14.13 100 LEU B CA 1
ATOM 2061 C C . LEU B 1 100 ? 52.888 45.221 14.708 1.00 14.85 100 LEU B C 1
ATOM 2062 O O . LEU B 1 100 ? 52.734 45.819 13.636 1.00 15.48 100 LEU B O 1
ATOM 2067 N N . ASP B 1 101 ? 52.391 45.681 15.866 1.00 16.01 101 ASP B N 1
ATOM 2068 C CA . ASP B 1 101 ? 51.598 46.919 15.922 1.00 17.26 101 ASP B CA 1
ATOM 2069 C C . ASP B 1 101 ? 52.419 48.138 15.524 1.00 17.85 101 ASP B C 1
ATOM 2070 O O . ASP B 1 101 ? 51.857 49.091 14.978 1.00 17.68 101 ASP B O 1
ATOM 2075 N N . ARG B 1 102 ? 53.740 48.058 15.704 1.00 17.62 102 ARG B N 1
ATOM 2076 C CA . ARG B 1 102 ? 54.679 49.122 15.328 1.00 18.62 102 ARG B CA 1
ATOM 2077 C C . ARG B 1 102 ? 55.166 49.010 13.887 1.00 18.02 102 ARG B C 1
ATOM 2078 O O . ARG B 1 102 ? 56.006 49.832 13.461 1.00 19.53 102 ARG B O 1
ATOM 2086 N N . GLY B 1 103 ? 54.613 48.066 13.121 1.00 16.62 103 GLY B N 1
ATOM 2087 C CA . GLY B 1 103 ? 54.993 47.897 11.698 1.00 16.01 103 GLY B CA 1
ATOM 2088 C C . GLY B 1 103 ? 56.213 47.041 11.400 1.00 16.91 103 GLY B C 1
ATOM 2089 O O . GLY B 1 103 ? 56.707 46.994 10.269 1.00 18.35 103 GLY B O 1
ATOM 2090 N N . ILE B 1 104 ? 56.699 46.351 12.418 1.00 14.71 104 ILE B N 1
ATOM 2091 C CA . ILE B 1 104 ? 57.906 45.547 12.304 1.00 14.58 104 ILE B CA 1
ATOM 2092 C C . ILE B 1 104 ? 57.494 44.110 11.983 1.00 14.47 104 ILE B C 1
ATOM 2093 O O . ILE B 1 104 ? 56.695 43.536 12.710 1.00 15.32 104 ILE B O 1
ATOM 2098 N N . ASP B 1 105 ? 58.054 43.527 10.924 1.00 14.09 105 ASP B N 1
ATOM 2099 C CA . ASP B 1 105 ? 57.775 42.126 10.605 1.00 13.81 105 ASP B CA 1
ATOM 2100 C C . ASP B 1 105 ? 58.557 41.221 11.538 1.00 12.98 105 ASP B C 1
ATOM 2101 O O . ASP B 1 105 ? 59.697 41.543 11.876 1.00 12.92 105 ASP B O 1
ATOM 2106 N N . VAL B 1 106 ? 57.957 40.107 11.960 1.00 11.74 106 VAL B N 1
ATOM 2107 C CA . VAL B 1 106 ? 58.612 39.184 12.895 1.00 11.42 106 VAL B CA 1
ATOM 2108 C C . VAL B 1 106 ? 58.586 37.778 12.314 1.00 11.89 106 VAL B C 1
ATOM 2109 O O . VAL B 1 106 ? 57.544 37.314 11.830 1.00 12.05 106 VAL B O 1
ATOM 2113 N N . PHE B 1 107 ? 59.731 37.107 12.380 1.00 12.03 107 PHE B N 1
ATOM 2114 C CA . PHE B 1 107 ? 59.888 35.744 11.926 1.00 11.19 107 PHE B CA 1
ATOM 2115 C C . PHE B 1 107 ? 60.410 34.961 13.102 1.00 12.75 107 PHE B C 1
ATOM 2116 O O . PHE B 1 107 ? 61.432 35.337 13.676 1.00 11.56 107 PHE B O 1
ATOM 2124 N N . CYS B 1 108 ? 59.694 33.907 13.490 1.00 12.18 108 CYS B N 1
ATOM 2125 C CA . CYS B 1 108 ? 60.057 33.054 14.626 1.00 13.64 108 CYS B CA 1
ATOM 2126 C C . CYS B 1 108 ? 60.272 31.654 14.108 1.00 13.02 108 CYS B C 1
ATOM 2127 O O . CYS B 1 108 ? 59.471 31.164 13.285 1.00 14.49 108 CYS B O 1
ATOM 2130 N N . ALA B 1 109 ? 61.303 30.976 14.598 1.00 11.31 109 ALA B N 1
ATOM 2131 C CA . ALA B 1 109 ? 61.468 29.557 14.350 1.00 10.86 109 ALA B CA 1
ATOM 2132 C C . ALA B 1 109 ? 61.554 28.838 15.672 1.00 11.44 109 ALA B C 1
ATOM 2133 O O . ALA B 1 109 ? 62.251 29.277 16.593 1.00 11.52 109 ALA B O 1
ATOM 2135 N N . GLY B 1 110 ? 60.877 27.704 15.767 1.00 11.56 110 GLY B N 1
ATOM 2136 C CA . GLY B 1 110 ? 60.988 26.876 16.993 1.00 12.17 110 GLY B CA 1
ATOM 2137 C C . GLY B 1 110 ? 60.257 25.572 16.869 1.00 11.12 110 GLY B C 1
ATOM 2138 O O . GLY B 1 110 ? 59.480 25.347 15.932 1.00 11.20 110 GLY B O 1
ATOM 2139 N N . LEU B 1 111 ? 60.548 24.691 17.815 1.00 9.84 111 LEU B N 1
ATOM 2140 C CA . LEU B 1 111 ? 59.890 23.381 17.823 1.00 8.73 111 LEU B CA 1
ATOM 2141 C C . LEU B 1 111 ? 58.454 23.561 18.270 1.00 9.78 111 LEU B C 1
ATOM 2142 O O . LEU B 1 111 ? 58.148 24.266 19.225 1.00 11.74 111 LEU B O 1
ATOM 2147 N N . ASP B 1 112 ? 57.592 22.765 17.640 1.00 10.18 112 ASP B N 1
ATOM 2148 C CA . ASP B 1 112 ? 56.180 22.719 18.016 1.00 11.48 112 ASP B CA 1
ATOM 2149 C C . ASP B 1 112 ? 55.884 21.771 19.198 1.00 10.78 112 ASP B C 1
ATOM 2150 O O . ASP B 1 112 ? 54.995 22.033 20.018 1.00 12.72 112 ASP B O 1
ATOM 2155 N N . LEU B 1 113 ? 56.571 20.638 19.212 1.00 11.28 113 LEU B N 1
ATOM 2156 C CA . LEU B 1 113 ? 56.293 19.594 20.164 1.00 10.85 113 LEU B CA 1
ATOM 2157 C C . LEU B 1 113 ? 57.608 19.163 20.794 1.00 10.66 113 LEU B C 1
ATOM 2158 O O . LEU B 1 113 ? 58.662 19.089 20.130 1.00 10.73 113 LEU B O 1
ATOM 2163 N N . THR B 1 114 ? 57.530 18.837 22.065 1.00 10.59 114 THR B N 1
ATOM 2164 C CA . THR B 1 114 ? 58.658 18.124 22.713 1.00 11.64 114 THR B CA 1
ATOM 2165 C C . THR B 1 114 ? 58.825 16.685 22.215 1.00 11.17 114 THR B C 1
ATOM 2166 O O . THR B 1 114 ? 57.996 16.129 21.476 1.00 11.30 114 THR B O 1
ATOM 2170 N N . HIS B 1 115 ? 59.899 16.014 22.661 1.00 11.76 115 HIS B N 1
ATOM 2171 C CA . HIS B 1 115 ? 60.098 14.654 22.289 1.00 13.24 115 HIS B CA 1
ATOM 2172 C C . HIS B 1 115 ? 59.048 13.702 22.877 1.00 12.01 115 HIS B C 1
ATOM 2173 O O . HIS B 1 115 ? 58.899 12.558 22.396 1.00 13.06 115 HIS B O 1
ATOM 2180 N N . LYS B 1 116 ? 58.288 14.177 23.872 1.00 12.33 116 LYS B N 1
ATOM 2181 C CA . LYS B 1 116 ? 57.159 13.408 24.446 1.00 14.00 116 LYS B CA 1
ATOM 2182 C C . LYS B 1 116 ? 55.817 13.728 23.744 1.00 14.08 116 LYS B C 1
ATOM 2183 O O . LYS B 1 116 ? 54.756 13.275 24.183 1.00 15.12 116 LYS B O 1
ATOM 2189 N N . GLN B 1 117 ? 55.893 14.529 22.679 1.00 13.04 117 GLN B N 1
ATOM 2190 C CA . GLN B 1 117 ? 54.711 15.010 21.953 1.00 13.83 117 GLN B CA 1
ATOM 2191 C C . GLN B 1 117 ? 53.796 15.861 22.826 1.00 12.74 117 GLN B C 1
ATOM 2192 O O . GLN B 1 117 ? 52.562 15.795 22.704 1.00 12.72 117 GLN B O 1
ATOM 2198 N N . ASN B 1 118 ? 54.387 16.642 23.724 1.00 11.73 118 ASN B N 1
ATOM 2199 C CA . ASN B 1 118 ? 53.630 17.693 24.427 1.00 11.99 118 ASN B CA 1
ATOM 2200 C C . ASN B 1 118 ? 53.905 19.029 23.728 1.00 11.91 118 ASN B C 1
ATOM 2201 O O . ASN B 1 118 ? 55.006 19.250 23.210 1.00 11.54 118 ASN B O 1
ATOM 2206 N N . PRO B 1 119 ? 52.932 19.966 23.723 1.00 12.48 119 PRO B N 1
ATOM 2207 C CA . PRO B 1 119 ? 53.176 21.233 23.054 1.00 13.33 119 PRO B CA 1
ATOM 2208 C C . PRO B 1 119 ? 54.246 22.056 23.753 1.00 13.40 119 PRO B C 1
ATOM 2209 O O . PRO B 1 119 ? 54.357 22.018 24.998 1.00 15.31 119 PRO B O 1
ATOM 2213 N N . PHE B 1 120 ? 55.138 22.670 22.987 1.00 11.47 120 PHE B N 1
ATOM 2214 C CA . PHE B 1 120 ? 55.925 23.787 23.532 1.00 12.20 120 PHE B CA 1
ATOM 2215 C C . PHE B 1 120 ? 55.017 25.026 23.598 1.00 13.48 120 PHE B C 1
ATOM 2216 O O . PHE B 1 120 ? 54.624 25.576 22.544 1.00 13.84 120 PHE B O 1
ATOM 2224 N N . GLU B 1 121 ? 54.682 25.479 24.796 1.00 13.97 121 GLU B N 1
ATOM 2225 C CA . GLU B 1 121 ? 53.653 26.492 24.937 1.00 14.16 121 GLU B CA 1
ATOM 2226 C C . GLU B 1 121 ? 53.958 27.816 24.283 1.00 12.93 121 GLU B C 1
ATOM 2227 O O . GLU B 1 121 ? 53.070 28.447 23.713 1.00 13.21 121 GLU B O 1
ATOM 2233 N N . THR B 1 122 ? 55.213 28.254 24.314 1.00 11.78 122 THR B N 1
ATOM 2234 C CA . THR B 1 122 ? 55.545 29.522 23.662 1.00 10.82 122 THR B CA 1
ATOM 2235 C C . THR B 1 122 ? 55.347 29.480 22.145 1.00 11.12 122 THR B C 1
ATOM 2236 O O . THR B 1 122 ? 54.790 30.422 21.538 1.00 11.36 122 THR B O 1
ATOM 2240 N N . THR B 1 123 ? 55.752 28.369 21.542 1.00 9.72 123 THR B N 1
ATOM 2241 C CA . THR B 1 123 ? 55.537 28.170 20.112 1.00 10.50 123 THR B CA 1
ATOM 2242 C C . THR B 1 123 ? 54.025 28.154 19.798 1.00 10.34 123 THR B C 1
ATOM 2243 O O . THR B 1 123 ? 53.598 28.719 18.800 1.00 10.10 123 THR B O 1
ATOM 2247 N N . ALA B 1 124 ? 53.239 27.500 20.635 1.00 12.49 124 ALA B N 1
ATOM 2248 C CA . ALA B 1 124 ? 51.802 27.359 20.437 1.00 11.00 124 ALA B CA 1
ATOM 2249 C C . ALA B 1 124 ? 51.126 28.727 20.459 1.00 10.68 124 ALA B C 1
ATOM 2250 O O . ALA B 1 124 ? 50.315 29.051 19.589 1.00 11.62 124 ALA B O 1
ATOM 2252 N N . LEU B 1 125 ? 51.543 29.565 21.405 1.00 10.09 125 LEU B N 1
ATOM 2253 C CA . LEU B 1 125 ? 50.987 30.923 21.522 1.00 11.24 125 LEU B CA 1
ATOM 2254 C C . LEU B 1 125 ? 51.380 31.667 20.252 1.00 10.35 125 LEU B C 1
ATOM 2255 O O . LEU B 1 125 ? 50.559 32.444 19.702 1.00 11.66 125 LEU B O 1
ATOM 2260 N N . LEU B 1 126 ? 52.628 31.509 19.791 1.00 9.63 126 LEU B N 1
ATOM 2261 C CA . LEU B 1 126 ? 53.030 32.275 18.591 1.00 10.14 126 LEU B CA 1
ATOM 2262 C C . LEU B 1 126 ? 52.277 31.779 17.330 1.00 9.26 126 LEU B C 1
ATOM 2263 O O . LEU B 1 126 ? 51.950 32.600 16.455 1.00 11.21 126 LEU B O 1
ATOM 2268 N N . LEU B 1 127 ? 51.982 30.475 17.254 1.00 10.40 127 LEU B N 1
ATOM 2269 C CA . LEU B 1 127 ? 51.193 29.916 16.143 1.00 9.37 127 LEU B CA 1
ATOM 2270 C C . LEU B 1 127 ? 49.810 30.594 16.137 1.00 9.83 127 LEU B C 1
ATOM 2271 O O . LEU B 1 127 ? 49.249 30.880 15.068 1.00 11.85 127 LEU B O 1
ATOM 2276 N N . SER B 1 128 ? 49.241 30.821 17.329 1.00 9.88 128 SER B N 1
ATOM 2277 C CA . SER B 1 128 ? 47.927 31.485 17.444 1.00 10.80 128 SER B CA 1
ATOM 2278 C C . SER B 1 128 ? 47.960 32.909 16.838 1.00 10.14 128 SER B C 1
ATOM 2279 O O . SER B 1 128 ? 47.025 33.342 16.161 1.00 12.23 128 SER B O 1
ATOM 2282 N N . LEU B 1 129 ? 49.053 33.621 17.109 1.00 11.02 129 LEU B N 1
ATOM 2283 C CA . LEU B 1 129 ? 49.214 35.000 16.700 1.00 11.50 129 LEU B CA 1
ATOM 2284 C C . LEU B 1 129 ? 49.590 35.156 15.213 1.00 11.55 129 LEU B C 1
ATOM 2285 O O . LEU B 1 129 ? 49.374 36.205 14.583 1.00 13.07 129 LEU B O 1
ATOM 2290 N N . ALA B 1 130 ? 50.164 34.104 14.651 1.00 10.06 130 ALA B N 1
ATOM 2291 C CA . ALA B 1 130 ? 50.777 34.152 13.343 1.00 10.68 130 ALA B CA 1
ATOM 2292 C C . ALA B 1 130 ? 49.839 34.571 12.217 1.00 11.25 130 ALA B C 1
ATOM 2293 O O . ALA B 1 130 ? 48.677 34.180 12.186 1.00 11.60 130 ALA B O 1
ATOM 2295 N N . ASP B 1 131 ? 50.397 35.301 11.262 1.00 12.64 131 ASP B N 1
ATOM 2296 C CA . ASP B 1 131 ? 49.735 35.553 10.008 1.00 13.99 131 ASP B CA 1
ATOM 2297 C C . ASP B 1 131 ? 50.002 34.406 9.046 1.00 13.39 131 ASP B C 1
ATOM 2298 O O . ASP B 1 131 ? 49.151 34.113 8.225 1.00 13.82 131 ASP B O 1
ATOM 2303 N N . THR B 1 132 ? 51.178 33.758 9.156 1.00 12.84 132 THR B N 1
ATOM 2304 C CA . THR B 1 132 ? 51.553 32.675 8.258 1.00 13.26 132 THR B CA 1
ATOM 2305 C C . THR B 1 132 ? 52.286 31.649 9.107 1.00 12.42 132 THR B C 1
ATOM 2306 O O . THR B 1 132 ? 53.119 32.004 9.947 1.00 10.19 132 THR B O 1
ATOM 2310 N N . VAL B 1 133 ? 51.982 30.371 8.916 1.00 10.82 133 VAL B N 1
ATOM 2311 C CA . VAL B 1 133 ? 52.608 29.275 9.615 1.00 11.79 133 VAL B CA 1
ATOM 2312 C C . VAL B 1 133 ? 53.233 28.389 8.548 1.00 12.52 133 VAL B C 1
ATOM 2313 O O . VAL B 1 133 ? 52.576 28.016 7.527 1.00 13.82 133 VAL B O 1
ATOM 2317 N N . ILE B 1 134 ? 54.493 28.021 8.764 1.00 11.98 134 ILE B N 1
ATOM 2318 C CA . ILE B 1 134 ? 55.183 27.134 7.847 1.00 11.98 134 ILE B CA 1
ATOM 2319 C C . ILE B 1 134 ? 55.568 25.896 8.636 1.00 12.05 134 ILE B C 1
ATOM 2320 O O . ILE B 1 134 ? 56.454 25.964 9.486 1.00 12.81 134 ILE B O 1
ATOM 2325 N N . LYS B 1 135 ? 54.884 24.780 8.406 1.00 11.12 135 LYS B N 1
ATOM 2326 C CA . LYS B 1 135 ? 55.249 23.515 9.062 1.00 11.08 135 LYS B CA 1
ATOM 2327 C C . LYS B 1 135 ? 56.293 22.849 8.203 1.00 11.36 135 LYS B C 1
ATOM 2328 O O . LYS B 1 135 ? 56.054 22.570 7.002 1.00 12.45 135 LYS B O 1
ATOM 2334 N N . LYS B 1 136 ? 57.426 22.559 8.832 1.00 12.78 136 LYS B N 1
ATOM 2335 C CA . LYS B 1 136 ? 58.559 21.933 8.166 1.00 12.28 136 LYS B CA 1
ATOM 2336 C C . LYS B 1 136 ? 58.620 20.452 8.480 1.00 11.81 136 LYS B C 1
ATOM 2337 O O . LYS B 1 136 ? 58.246 20.010 9.577 1.00 12.97 136 LYS B O 1
ATOM 2343 N N . LYS B 1 137 ? 59.067 19.682 7.497 1.00 12.87 137 LYS B N 1
ATOM 2344 C CA . LYS B 1 137 ? 59.251 18.259 7.693 1.00 12.49 137 LYS B CA 1
ATOM 2345 C C . LYS B 1 137 ? 60.714 17.871 7.613 1.00 12.49 137 LYS B C 1
ATOM 2346 O O . LYS B 1 137 ? 61.503 18.590 7.024 1.00 12.46 137 LYS B O 1
ATOM 2352 N N . ALA B 1 138 ? 61.060 16.738 8.188 1.00 12.91 138 ALA B N 1
ATOM 2353 C CA . ALA B 1 138 ? 62.411 16.197 8.047 1.00 12.32 138 ALA B CA 1
ATOM 2354 C C . ALA B 1 138 ? 62.330 14.824 7.353 1.00 12.60 138 ALA B C 1
ATOM 2355 O O . ALA B 1 138 ? 61.246 14.238 7.187 1.00 12.75 138 ALA B O 1
ATOM 2357 N N . VAL B 1 139 ? 63.493 14.294 6.957 1.00 12.39 139 VAL B N 1
ATOM 2358 C CA . VAL B 1 139 ? 63.607 12.895 6.565 1.00 12.88 139 VAL B CA 1
ATOM 2359 C C . VAL B 1 139 ? 63.563 11.978 7.811 1.00 12.66 139 VAL B C 1
ATOM 2360 O O . VAL B 1 139 ? 64.307 12.214 8.776 1.00 13.22 139 VAL B O 1
ATOM 2364 N N . CYS B 1 140 ? 62.699 10.988 7.790 1.00 14.63 140 CYS B N 1
ATOM 2365 C CA . CYS B 1 140 ? 62.575 10.076 8.920 1.00 13.80 140 CYS B CA 1
ATOM 2366 C C . CYS B 1 140 ? 63.833 9.223 9.043 1.00 16.35 140 CYS B C 1
ATOM 2367 O O . CYS B 1 140 ? 64.289 8.645 8.067 1.00 16.23 140 CYS B O 1
ATOM 2370 N N . HIS B 1 141 ? 64.382 9.200 10.260 1.00 16.10 141 HIS B N 1
ATOM 2371 C CA . HIS B 1 141 ? 65.618 8.498 10.571 1.00 18.39 141 HIS B CA 1
ATOM 2372 C C . HIS B 1 141 ? 65.438 6.995 10.386 1.00 19.47 141 HIS B C 1
ATOM 2373 O O . HIS B 1 141 ? 66.436 6.290 10.147 1.00 19.37 141 HIS B O 1
ATOM 2380 N N . ARG B 1 142 ? 64.212 6.507 10.520 1.00 19.65 142 ARG B N 1
ATOM 2381 C CA . ARG B 1 142 ? 63.936 5.065 10.457 1.00 21.13 142 ARG B CA 1
ATOM 2382 C C . ARG B 1 142 ? 63.558 4.597 9.069 1.00 22.07 142 ARG B C 1
ATOM 2383 O O . ARG B 1 142 ? 64.098 3.594 8.593 1.00 23.33 142 ARG B O 1
ATOM 2391 N N . CYS B 1 143 ? 62.647 5.300 8.397 1.00 21.84 143 CYS B N 1
ATOM 2392 C CA . CYS B 1 143 ? 62.165 4.813 7.095 1.00 21.97 143 CYS B CA 1
ATOM 2393 C C . CYS B 1 143 ? 62.666 5.582 5.881 1.00 21.95 143 CYS B C 1
ATOM 2394 O O . CYS B 1 143 ? 62.395 5.180 4.737 1.00 23.15 143 CYS B O 1
ATOM 2397 N N . GLY B 1 144 ? 63.358 6.702 6.093 1.00 20.44 144 GLY B N 1
ATOM 2398 C CA . GLY B 1 144 ? 63.891 7.482 4.984 1.00 20.49 144 GLY B CA 1
ATOM 2399 C C . GLY B 1 144 ? 62.927 8.320 4.148 1.00 20.56 144 GLY B C 1
ATOM 2400 O O . GLY B 1 144 ? 63.369 9.037 3.244 1.00 21.79 144 GLY B O 1
ATOM 2401 N N . GLU B 1 145 ? 61.630 8.246 4.440 1.00 19.75 145 GLU B N 1
ATOM 2402 C CA . GLU B 1 145 ? 60.642 9.096 3.784 1.00 19.51 145 GLU B CA 1
ATOM 2403 C C . GLU B 1 145 ? 60.704 10.532 4.299 1.00 18.49 145 GLU B C 1
ATOM 2404 O O . GLU B 1 145 ? 61.067 10.775 5.446 1.00 18.04 145 GLU B O 1
ATOM 2410 N N . TYR B 1 146 ? 60.362 11.471 3.423 1.00 17.20 146 TYR B N 1
ATOM 2411 C CA . TYR B 1 146 ? 60.255 12.871 3.770 1.00 15.77 146 TYR B CA 1
ATOM 2412 C C . TYR B 1 146 ? 58.898 13.130 4.438 1.00 16.25 146 TYR B C 1
ATOM 2413 O O . TYR B 1 146 ? 57.990 13.786 3.882 1.00 16.30 146 TYR B O 1
ATOM 2422 N N . ASN B 1 147 ? 58.771 12.610 5.648 1.00 13.77 147 ASN B N 1
ATOM 2423 C CA . ASN B 1 147 ? 57.492 12.608 6.328 1.00 14.08 147 ASN B CA 1
ATOM 2424 C C . ASN B 1 147 ? 57.649 12.705 7.843 1.00 13.41 147 ASN B C 1
ATOM 2425 O O . ASN B 1 147 ? 56.715 12.432 8.592 1.00 14.69 147 ASN B O 1
ATOM 2430 N N . ALA B 1 148 ? 58.835 13.084 8.291 1.00 13.41 148 ALA B N 1
ATOM 2431 C CA . ALA B 1 148 ? 59.079 13.178 9.741 1.00 13.11 148 ALA B CA 1
ATOM 2432 C C . ALA B 1 148 ? 58.529 14.490 10.278 1.00 12.00 148 ALA B C 1
ATOM 2433 O O . ALA B 1 148 ? 58.923 15.571 9.841 1.00 12.96 148 ALA B O 1
ATOM 2435 N N . THR B 1 149 ? 57.626 14.345 11.239 1.00 12.15 149 THR B N 1
ATOM 2436 C CA . THR B 1 149 ? 56.972 15.488 11.876 1.00 12.52 149 THR B CA 1
ATOM 2437 C C . THR B 1 149 ? 57.215 15.520 13.377 1.00 13.36 149 THR B C 1
ATOM 2438 O O . THR B 1 149 ? 56.776 16.456 14.046 1.00 11.62 149 THR B O 1
ATOM 2442 N N . LEU B 1 150 ? 57.920 14.505 13.900 1.00 12.44 150 LEU B N 1
ATOM 2443 C CA . LEU B 1 150 ? 58.142 14.351 15.345 1.00 12.01 150 LEU B CA 1
ATOM 2444 C C . LEU B 1 150 ? 59.623 14.241 15.651 1.00 11.44 150 LEU B C 1
ATOM 2445 O O . LEU B 1 150 ? 60.430 13.944 14.764 1.00 13.01 150 LEU B O 1
ATOM 2450 N N . THR B 1 151 ? 59.978 14.484 16.908 1.00 11.93 151 THR B N 1
ATOM 2451 C CA . THR B 1 151 ? 61.347 14.248 17.385 1.00 12.58 151 THR B CA 1
ATOM 2452 C C . THR B 1 151 ? 61.293 13.161 18.451 1.00 13.91 151 THR B C 1
ATOM 2453 O O . THR B 1 151 ? 60.437 13.216 19.359 1.00 14.65 151 THR B O 1
ATOM 2457 N N . LEU B 1 152 ? 62.186 12.169 18.347 1.00 13.57 152 LEU B N 1
ATOM 2458 C CA . LEU B 1 152 ? 62.299 11.118 19.365 1.00 14.79 152 LEU B CA 1
ATOM 2459 C C . LEU B 1 152 ? 63.661 11.205 20.080 1.00 15.23 152 LEU B C 1
ATOM 2460 O O . LEU B 1 152 ? 64.695 11.414 19.432 1.00 14.45 152 LEU B O 1
ATOM 2465 N N . LYS B 1 153 ? 63.651 11.116 21.407 1.00 15.02 153 LYS B N 1
ATOM 2466 C CA . LYS B 1 153 ? 64.875 11.220 22.209 1.00 15.04 153 LYS B CA 1
ATOM 2467 C C . LYS B 1 153 ? 65.483 9.837 22.420 1.00 15.95 153 LYS B C 1
ATOM 2468 O O . LYS B 1 153 ? 64.785 8.878 22.792 1.00 17.33 153 LYS B O 1
ATOM 2474 N N . VAL B 1 154 ? 66.773 9.722 22.117 1.00 16.81 154 VAL B N 1
ATOM 2475 C CA . VAL B 1 154 ? 67.442 8.421 22.153 1.00 19.75 154 VAL B CA 1
ATOM 2476 C C . VAL B 1 154 ? 68.586 8.346 23.185 1.00 19.36 154 VAL B C 1
ATOM 2477 O O . VAL B 1 154 ? 69.248 7.289 23.301 1.00 21.42 154 VAL B O 1
ATOM 2481 N N . ALA B 1 155 ? 68.842 9.438 23.913 1.00 20.19 155 ALA B N 1
ATOM 2482 C CA . ALA B 1 155 ? 69.882 9.461 24.970 1.00 20.29 155 ALA B CA 1
ATOM 2483 C C . ALA B 1 155 ? 69.584 10.614 25.910 1.00 21.27 155 ALA B C 1
ATOM 2484 O O . ALA B 1 155 ? 68.836 11.501 25.538 1.00 21.22 155 ALA B O 1
ATOM 2486 N N . GLY B 1 156 ? 70.165 10.626 27.109 1.00 21.83 156 GLY B N 1
ATOM 2487 C CA . GLY B 1 156 ? 70.044 11.797 27.994 1.00 22.83 156 GLY B CA 1
ATOM 2488 C C . GLY B 1 156 ? 68.867 11.897 28.972 1.00 23.30 156 GLY B C 1
ATOM 2489 O O . GLY B 1 156 ? 68.547 12.991 29.480 1.00 24.44 156 GLY B O 1
ATOM 2490 N N . GLY B 1 157 ? 68.207 10.791 29.249 1.00 22.94 157 GLY B N 1
ATOM 2491 C CA . GLY B 1 157 ? 67.104 10.837 30.205 1.00 22.88 157 GLY B CA 1
ATOM 2492 C C . GLY B 1 157 ? 65.882 11.516 29.628 1.00 22.93 157 GLY B C 1
ATOM 2493 O O . GLY B 1 157 ? 65.858 11.885 28.449 1.00 22.59 157 GLY B O 1
ATOM 2494 N N . GLU B 1 158 ? 64.865 11.679 30.453 1.00 22.76 158 GLU B N 1
ATOM 2495 C CA . GLU B 1 158 ? 63.541 12.028 29.942 1.00 22.81 158 GLU B CA 1
ATOM 2496 C C . GLU B 1 158 ? 63.225 13.519 29.836 1.00 20.67 158 GLU B C 1
ATOM 2497 O O . GLU B 1 158 ? 62.167 13.885 29.297 1.00 20.38 158 GLU B O 1
ATOM 2503 N N . GLU B 1 159 ? 64.119 14.371 30.321 1.00 19.44 159 GLU B N 1
ATOM 2504 C CA . GLU B 1 159 ? 63.854 15.815 30.365 1.00 19.19 159 GLU B CA 1
ATOM 2505 C C . GLU B 1 159 ? 63.411 16.399 29.021 1.00 17.84 159 GLU B C 1
ATOM 2506 O O . GLU B 1 159 ? 63.979 16.094 27.970 1.00 16.93 159 GLU B O 1
ATOM 2512 N N . GLU B 1 160 ? 62.394 17.260 29.085 1.00 16.62 160 GLU B N 1
ATOM 2513 C CA . GLU B 1 160 ? 61.910 17.978 27.889 1.00 16.50 160 GLU B CA 1
ATOM 2514 C C . GLU B 1 160 ? 62.649 19.271 27.604 1.00 17.16 160 GLU B C 1
ATOM 2515 O O . GLU B 1 160 ? 62.570 19.791 26.498 1.00 16.39 160 GLU B O 1
ATOM 2521 N N . ILE B 1 161 ? 63.369 19.823 28.588 1.00 17.58 161 ILE B N 1
ATOM 2522 C CA . ILE B 1 161 ? 64.297 20.924 28.318 1.00 18.81 161 ILE B CA 1
ATOM 2523 C C . ILE B 1 161 ? 65.705 20.329 28.444 1.00 18.29 161 ILE B C 1
ATOM 2524 O O . ILE B 1 161 ? 66.183 20.064 29.556 1.00 19.68 161 ILE B O 1
ATOM 2529 N N . ASP B 1 162 ? 66.320 20.076 27.292 1.00 17.17 162 ASP B N 1
ATOM 2530 C CA . ASP B 1 162 ? 67.588 19.296 27.208 1.00 17.02 162 ASP B CA 1
ATOM 2531 C C . ASP B 1 162 ? 68.215 19.593 25.851 1.00 16.95 162 ASP B C 1
ATOM 2532 O O . ASP B 1 162 ? 67.873 18.985 24.827 1.00 16.28 162 ASP B O 1
ATOM 2537 N N . VAL B 1 163 ? 69.128 20.551 25.859 1.00 18.40 163 VAL B N 1
ATOM 2538 C CA . VAL B 1 163 ? 69.837 20.989 24.667 1.00 18.53 163 VAL B CA 1
ATOM 2539 C C . VAL B 1 163 ? 70.696 19.827 24.140 1.00 19.39 163 VAL B C 1
ATOM 2540 O O . VAL B 1 163 ? 71.339 19.095 24.900 1.00 20.86 163 VAL B O 1
ATOM 2544 N N . GLY B 1 164 ? 70.701 19.671 22.823 1.00 18.63 164 GLY B N 1
ATOM 2545 C CA . GLY B 1 164 ? 71.489 18.613 22.196 1.00 17.90 164 GLY B CA 1
ATOM 2546 C C . GLY B 1 164 ? 71.218 18.481 20.727 1.00 18.02 164 GLY B C 1
ATOM 2547 O O . GLY B 1 164 ? 70.378 19.225 20.159 1.00 16.70 164 GLY B O 1
ATOM 2548 N N . GLY B 1 165 ? 71.945 17.560 20.099 1.00 17.36 165 GLY B N 1
ATOM 2549 C CA . GLY B 1 165 ? 71.835 17.333 18.659 1.00 16.56 165 GLY B CA 1
ATOM 2550 C C . GLY B 1 165 ? 71.603 15.866 18.378 1.00 17.74 165 GLY B C 1
ATOM 2551 O O . GLY B 1 165 ? 70.828 15.215 19.063 1.00 16.62 165 GLY B O 1
ATOM 2552 N N . GLN B 1 166 ? 72.290 15.351 17.352 1.00 18.95 166 GLN B N 1
ATOM 2553 C CA . GLN B 1 166 ? 72.071 14.009 16.832 1.00 21.03 166 GLN B CA 1
ATOM 2554 C C . GLN B 1 166 ? 72.502 12.901 17.801 1.00 21.12 166 GLN B C 1
ATOM 2555 O O . GLN B 1 166 ? 72.084 11.759 17.645 1.00 22.24 166 GLN B O 1
ATOM 2561 N N . GLU B 1 167 ? 73.316 13.246 18.794 1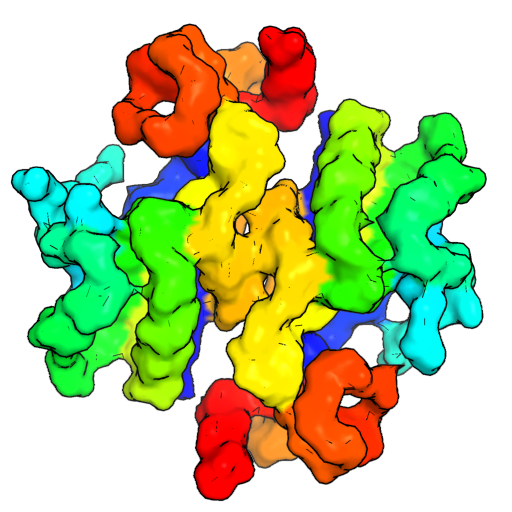.00 20.61 167 GLU B N 1
ATOM 2562 C CA . GLU B 1 167 ? 73.669 12.271 19.822 1.00 21.64 167 GLU B CA 1
ATOM 2563 C C . GLU B 1 167 ? 72.473 11.958 20.741 1.00 21.42 167 GLU B C 1
ATOM 2564 O O . GLU B 1 167 ? 72.433 10.906 21.403 1.00 22.56 167 GLU B O 1
ATOM 2570 N N . LYS B 1 168 ? 71.494 12.874 20.748 1.00 19.33 168 LYS B N 1
ATOM 2571 C CA . LYS B 1 168 ? 70.381 12.841 21.704 1.00 18.84 168 LYS B CA 1
ATOM 2572 C C . LYS B 1 168 ? 69.012 12.677 21.022 1.00 17.21 168 LYS B C 1
ATOM 2573 O O . LYS B 1 168 ? 68.101 12.126 21.641 1.00 15.91 168 LYS B O 1
ATOM 2579 N N . TYR B 1 169 ? 68.854 13.189 19.790 1.00 15.75 169 TYR B N 1
ATOM 2580 C CA . TYR B 1 169 ? 67.526 13.279 19.149 1.00 14.71 169 TYR B CA 1
ATOM 2581 C C . TYR B 1 169 ? 67.551 12.839 17.688 1.00 13.95 169 TYR B C 1
ATOM 2582 O O . TYR B 1 169 ? 68.519 13.081 16.951 1.00 14.09 169 TYR B O 1
ATOM 2591 N N . ILE B 1 170 ? 66.477 12.181 17.272 1.00 14.11 170 ILE B N 1
ATOM 2592 C CA . ILE B 1 170 ? 66.280 11.870 15.862 1.00 14.41 170 ILE B CA 1
ATOM 2593 C C . ILE B 1 170 ? 64.909 12.384 15.404 1.00 13.71 170 ILE B C 1
ATOM 2594 O O . ILE B 1 170 ? 63.987 12.484 16.215 1.00 14.37 170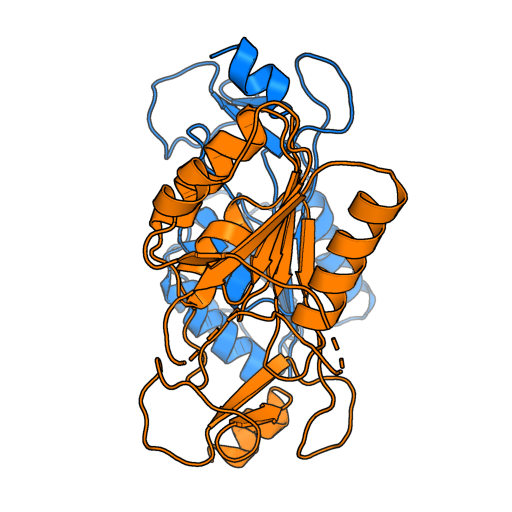 ILE B O 1
ATOM 2599 N N . ALA B 1 171 ? 64.783 12.727 14.127 1.00 13.28 171 ALA B N 1
ATOM 2600 C CA . ALA B 1 171 ? 63.475 13.061 13.537 1.00 13.00 171 ALA B CA 1
ATOM 2601 C C . ALA B 1 171 ? 62.815 11.789 13.015 1.00 12.65 171 ALA B C 1
ATOM 2602 O O . ALA B 1 171 ? 63.467 10.935 12.379 1.00 13.85 171 ALA B O 1
ATOM 2604 N N . VAL B 1 172 ? 61.522 11.638 13.300 1.00 11.69 172 VAL B N 1
ATOM 2605 C CA . VAL B 1 172 ? 60.763 10.457 12.878 1.00 13.02 172 VAL B CA 1
ATOM 2606 C C . VAL B 1 172 ? 59.353 10.814 12.439 1.00 13.50 172 VAL B C 1
ATOM 2607 O O . VAL B 1 172 ? 58.776 11.851 12.865 1.00 13.19 172 VAL B O 1
ATOM 2611 N N . CYS B 1 173 ? 58.808 9.975 11.566 1.00 13.86 173 CYS B N 1
ATOM 2612 C CA . CYS B 1 173 ? 57.395 10.093 11.257 1.00 14.81 173 CYS B CA 1
ATOM 2613 C C . CYS B 1 173 ? 56.557 9.501 12.385 1.00 14.32 173 CYS B C 1
ATOM 2614 O O . CYS B 1 173 ? 57.077 8.822 13.262 1.00 15.81 173 CYS B O 1
ATOM 2617 N N . ARG B 1 174 ? 55.256 9.774 12.372 1.00 13.70 174 ARG B N 1
ATOM 2618 C CA . ARG B 1 174 ? 54.385 9.289 13.417 1.00 14.09 174 ARG B CA 1
ATOM 2619 C C . ARG B 1 174 ? 54.345 7.773 13.573 1.00 15.56 174 ARG B C 1
ATOM 2620 O O . ARG B 1 174 ? 54.409 7.272 14.692 1.00 16.44 174 ARG B O 1
ATOM 2628 N N . ASP B 1 175 ? 54.269 7.065 12.460 1.00 17.02 175 ASP B N 1
ATOM 2629 C CA . ASP B 1 175 ? 54.263 5.593 12.545 1.00 18.66 175 ASP B CA 1
ATOM 2630 C C . ASP B 1 175 ? 55.548 5.058 13.144 1.00 18.95 175 ASP B C 1
ATOM 2631 O O . ASP B 1 175 ? 55.490 4.182 14.027 1.00 19.65 175 ASP B O 1
ATOM 2636 N N . CYS B 1 176 ? 56.686 5.568 12.676 1.00 18.38 176 CYS B N 1
ATOM 2637 C CA . CYS B 1 176 ? 57.988 5.182 13.215 1.00 18.60 176 CYS B CA 1
ATOM 2638 C C . CYS B 1 176 ? 58.159 5.546 14.700 1.00 18.24 176 CYS B C 1
ATOM 2639 O O . CYS B 1 176 ? 58.703 4.761 15.499 1.00 18.16 176 CYS B O 1
ATOM 2642 N N . TYR B 1 177 ? 57.663 6.716 15.109 1.00 16.72 177 TYR B N 1
ATOM 2643 C CA . TYR B 1 177 ? 57.700 7.101 16.526 1.00 16.98 177 TYR B CA 1
ATOM 2644 C C . TYR B 1 177 ? 56.919 6.102 17.346 1.00 18.19 177 TYR B C 1
ATOM 2645 O O . TYR B 1 177 ? 57.396 5.641 18.378 1.00 18.48 177 TYR B O 1
ATOM 2654 N N . ASN B 1 178 ? 55.726 5.750 16.884 1.00 19.51 178 ASN B N 1
ATOM 2655 C CA . ASN B 1 178 ? 54.889 4.826 17.631 1.00 20.07 178 ASN B CA 1
ATOM 2656 C C . ASN B 1 178 ? 55.494 3.430 17.670 1.00 21.60 178 ASN B C 1
ATOM 2657 O O . ASN B 1 178 ? 55.376 2.753 18.686 1.00 22.90 178 ASN B O 1
ATOM 2662 N N . THR B 1 179 ? 56.151 3.036 16.578 1.00 21.92 179 THR B N 1
ATOM 2663 C CA . THR B 1 179 ? 56.824 1.719 16.495 1.00 23.76 179 THR B CA 1
ATOM 2664 C C . THR B 1 179 ? 57.975 1.685 17.499 1.00 24.80 179 THR B C 1
ATOM 2665 O O . THR B 1 179 ? 58.048 0.771 18.344 1.00 26.05 179 THR B O 1
ATOM 2669 N N . LEU B 1 180 ? 58.844 2.699 17.449 1.00 25.18 180 LEU B N 1
ATOM 2670 C CA . LEU B 1 180 ? 60.033 2.757 18.306 1.00 26.95 180 LEU B CA 1
ATOM 2671 C C . LEU B 1 180 ? 59.685 2.856 19.790 1.00 28.84 180 LEU B C 1
ATOM 2672 O O . LEU B 1 180 ? 60.436 2.356 20.628 1.00 29.49 180 LEU B O 1
ATOM 2677 N N . LYS B 1 181 ? 58.557 3.488 20.108 1.00 30.41 181 LYS B N 1
ATOM 2678 C CA . LYS B 1 181 ? 58.091 3.609 21.491 1.00 33.07 181 LYS B CA 1
ATOM 2679 C C . LYS B 1 181 ? 57.531 2.311 22.065 1.00 34.78 181 LYS B C 1
ATOM 2680 O O . LYS B 1 181 ? 57.488 2.147 23.297 1.00 35.34 181 LYS B O 1
ATOM 2686 N N . LYS B 1 182 ? 57.091 1.410 21.184 1.00 36.63 182 LYS B N 1
ATOM 2687 C CA . LYS B 1 182 ? 56.584 0.086 21.596 1.00 38.47 182 LYS B CA 1
ATOM 2688 C C . LYS B 1 182 ? 57.702 -0.886 21.972 1.00 39.00 182 LYS B C 1
ATOM 2689 O O . LYS B 1 182 ? 58.893 -0.576 21.837 1.00 40.36 182 LYS B O 1
#

CATH classification: 3.40.50.300 (+1 more: 3.30.60.20)

Radius of gyration: 20.39 Å; Cα contacts (8 Å, |Δi|>4): 807; chains: 2; bounding box: 55×53×33 Å

B-factor: mean 21.06, std 10.63, range [2.0, 69.22]

Foldseek 3Di:
DAAEEEEEFAPQQCQLVVLVVVVVVCVVVVQAEAEEEEAPDQASPCGDGHDYYHALVVVVVVADLRHAEYGYEAQLNYDLCNLVSVVVCVVSNHYYYYYHYQAFLVRHGSVNSVSSVVVHPHYHYTFHQAPPPRHRAFGHKHFDDDDPDRDDDDDPVTIGTHHPVVSVVVD/DAAEEEEEFAPQQCQLVVLVVVVVVCVVVVQAEAEEEEPDPQFRDDVGDGHDYYHALVVSVVPADPRHAEYGYEAQLRYDLCNLVVVVVCVVSNHYYYYYHYQAFQVRHGSVSSVSSVVVHPHYHYTFHQAPPPRDRAFGHKHFDDDDDDRPDDDDPVTIGTHHPVVSVVVVD